Protein AF-A0A8K0ED11-F1 (afdb_monomer)

Mean predicted aligned error: 4.73 Å

Nearest PDB structures (foldseek):
  3hlk-assembly1_A  TM=9.602E-01  e=9.032E-23  Homo sapiens
  3hlk-assembly2_B  TM=9.542E-01  e=6.424E-22  Homo sapiens
  3k2i-assembly1_A  TM=9.681E-01  e=1.663E-21  Homo sapiens
  6ty7-assembly1_A  TM=5.900E-01  e=1.719E-04  synthetic construct
  8b6p-assembly2_B  TM=5.811E-01  e=7.718E-03  Rhodococcus sp. (in: high G+C Gram-positive bacteria)

Organism: Branchiostoma lanceolatum (NCBI:txid7740)

InterPro domains:
  IPR006862 Acyl-CoA thioester hydrolase/bile acid-CoA amino acid N-acetyltransferase [PF04775] (1-71)
  IPR014940 BAAT/Acyl-CoA thioester hydrolase C-terminal [PF08840] (133-204)
  IPR029058 Alpha/Beta hydrolase fold [G3DSA:3.40.50.1820] (61-206)
  IPR029058 Alpha/Beta hydrolase fold [SSF53474] (47-193)
  IPR042490 Acyl-CoA thioester hydrolase/BAAT, N-terminal [G3DSA:2.60.40.2240] (1-60)

Sequence (206 aa):
MGLFWSMQPSPGQSLGQRLDTENVTTPHLVDISVHEGHVDVMGEDTLPRLALTCVEWWYMADGVKRMPVKEGLIRGTLFLPPGPGKFPGVLDMYGVLGGLTERRAALLASRGFAALALAYFNYDDLPKDVTDIDLDYFEEATDWLLRQPSVLGPGVGALGISKGGEIALAMAVHLDKVAAVISISSPTVIATAPLPYKDSLLPAAQ

pLDDT: mean 93.54, std 7.77, range [55.62, 98.88]

Structure (mmCIF, N/CA/C/O backbone):
data_AF-A0A8K0ED11-F1
#
_entry.id   AF-A0A8K0ED11-F1
#
loop_
_atom_site.group_PDB
_atom_site.id
_atom_site.type_symbol
_atom_site.label_atom_id
_atom_site.label_alt_id
_atom_site.label_comp_id
_atom_site.label_asym_id
_atom_site.label_entity_id
_atom_site.label_seq_id
_atom_site.pdbx_PDB_ins_code
_atom_site.Cartn_x
_atom_site.Cartn_y
_atom_site.Cartn_z
_atom_site.occupancy
_atom_site.B_iso_or_equiv
_atom_site.auth_seq_id
_atom_site.auth_comp_id
_atom_site.auth_asym_id
_atom_site.auth_atom_id
_atom_site.pdbx_PDB_model_num
ATOM 1 N N . MET A 1 1 ? 13.210 -12.924 -17.712 1.00 85.94 1 MET A N 1
ATOM 2 C CA . MET A 1 1 ? 13.161 -11.619 -17.014 1.00 85.94 1 MET A CA 1
ATOM 3 C C . MET A 1 1 ? 14.533 -11.034 -16.655 1.00 85.94 1 MET A C 1
ATOM 5 O O . MET A 1 1 ? 14.535 -9.995 -16.014 1.00 85.94 1 MET A O 1
ATOM 9 N N . GLY A 1 2 ? 15.666 -11.633 -17.078 1.00 94.56 2 GLY A N 1
ATOM 10 C CA . GLY A 1 2 ? 17.034 -11.143 -16.799 1.00 94.56 2 GLY A CA 1
ATOM 11 C C . GLY A 1 2 ? 17.189 -9.637 -16.958 1.00 94.56 2 GLY A C 1
ATOM 12 O O . GLY A 1 2 ? 17.457 -8.948 -15.987 1.00 94.56 2 GLY A O 1
ATOM 13 N N . LEU A 1 3 ? 16.855 -9.153 -18.154 1.00 91.25 3 LEU A N 1
ATOM 14 C CA . LEU A 1 3 ? 16.955 -7.747 -18.551 1.00 91.25 3 LEU A CA 1
ATOM 15 C C . LEU A 1 3 ? 16.252 -6.754 -17.610 1.00 91.25 3 LEU A C 1
ATOM 17 O O . LEU A 1 3 ? 16.664 -5.607 -17.550 1.00 91.25 3 LEU A O 1
ATOM 21 N N . PHE A 1 4 ? 15.214 -7.174 -16.877 1.00 91.19 4 PHE A N 1
ATOM 22 C CA . PHE A 1 4 ? 14.443 -6.288 -15.999 1.00 91.19 4 PHE A CA 1
ATOM 23 C C . PHE A 1 4 ? 14.937 -6.324 -14.551 1.00 91.19 4 PHE A C 1
ATOM 25 O O . PHE A 1 4 ? 15.151 -5.281 -13.944 1.00 91.19 4 PHE A O 1
ATOM 32 N N . TRP A 1 5 ? 15.122 -7.513 -13.967 1.00 91.44 5 TRP A N 1
ATOM 33 C CA . TRP A 1 5 ? 15.527 -7.596 -12.557 1.00 91.44 5 TRP A CA 1
ATOM 34 C C . TRP A 1 5 ? 16.996 -7.223 -12.347 1.00 91.44 5 TRP A C 1
ATOM 36 O O . TRP A 1 5 ? 17.366 -6.862 -11.233 1.00 91.44 5 TRP A O 1
ATOM 46 N N . SER A 1 6 ? 17.824 -7.307 -13.395 1.00 91.56 6 SER A N 1
ATOM 47 C CA . SER A 1 6 ? 19.241 -6.946 -13.340 1.00 91.56 6 SER A CA 1
A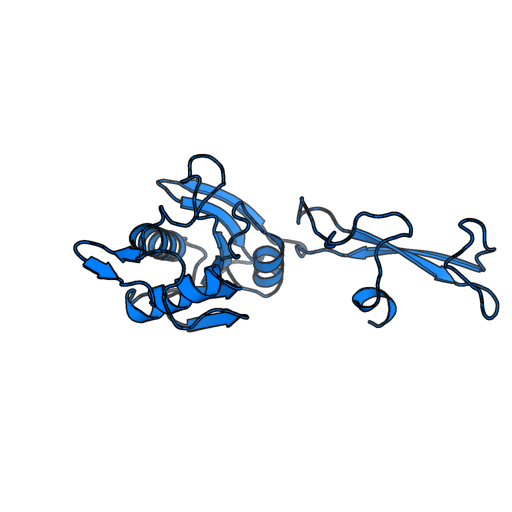TOM 48 C C . SER A 1 6 ? 19.520 -5.502 -13.762 1.00 91.56 6 SER A C 1
ATOM 50 O O . SER A 1 6 ? 20.686 -5.163 -13.954 1.00 91.56 6 SER A O 1
ATOM 52 N N . MET A 1 7 ? 18.490 -4.666 -13.955 1.00 89.69 7 MET A N 1
ATOM 53 C CA . MET A 1 7 ? 18.687 -3.243 -14.240 1.00 89.69 7 MET A CA 1
ATOM 54 C C . MET A 1 7 ? 19.480 -2.586 -13.107 1.00 89.69 7 MET A C 1
ATOM 56 O O . MET A 1 7 ? 19.244 -2.851 -11.926 1.00 89.69 7 MET A O 1
ATOM 60 N N . GLN A 1 8 ? 20.412 -1.715 -13.479 1.00 87.00 8 GLN A N 1
ATOM 61 C CA . GLN A 1 8 ? 21.226 -0.942 -12.550 1.00 87.00 8 GLN A CA 1
ATOM 62 C C . GLN A 1 8 ? 20.992 0.554 -12.783 1.00 87.00 8 GLN A C 1
ATOM 64 O O . GLN A 1 8 ? 20.681 0.944 -13.910 1.00 87.00 8 GLN A O 1
ATOM 69 N N . PRO A 1 9 ? 21.133 1.393 -11.742 1.00 86.81 9 PRO A N 1
ATOM 70 C CA . PRO A 1 9 ? 21.175 2.842 -11.906 1.00 86.81 9 PRO A CA 1
ATOM 71 C C . PRO A 1 9 ? 22.220 3.249 -12.949 1.00 86.81 9 PRO A C 1
ATOM 73 O O . PRO A 1 9 ? 23.310 2.671 -12.990 1.00 86.81 9 PRO A O 1
ATOM 76 N N . SER A 1 10 ? 21.908 4.255 -13.766 1.00 84.19 10 SER A N 1
ATOM 77 C CA . SER A 1 10 ? 22.862 4.771 -14.752 1.00 84.19 10 SER A CA 1
ATOM 78 C C . SER A 1 10 ? 24.125 5.316 -14.067 1.00 84.19 10 SER A C 1
ATOM 80 O O . SER A 1 10 ? 24.036 5.842 -12.948 1.00 84.19 10 SER A O 1
ATOM 82 N N . PRO A 1 11 ? 25.303 5.250 -14.721 1.00 82.56 11 PRO A N 1
ATOM 83 C CA . PRO A 1 11 ? 26.532 5.821 -14.179 1.00 82.56 11 PRO A CA 1
ATOM 84 C C . PRO A 1 11 ? 26.345 7.280 -13.735 1.00 82.56 11 PRO A C 1
ATOM 86 O O . PRO A 1 11 ? 25.774 8.094 -14.455 1.00 82.56 11 PRO A O 1
ATOM 89 N N . GLY A 1 12 ? 26.818 7.614 -12.531 1.00 82.62 12 GLY A N 1
ATOM 90 C CA . GLY A 1 12 ? 26.707 8.963 -11.961 1.00 82.62 12 GLY A CA 1
ATOM 91 C C . GLY A 1 12 ? 25.415 9.252 -11.186 1.00 82.62 12 GLY A C 1
ATOM 92 O O . GLY A 1 12 ? 25.322 10.313 -10.567 1.00 82.62 12 GLY A O 1
ATOM 93 N N . GLN A 1 13 ? 24.446 8.329 -11.147 1.00 82.31 13 GLN A N 1
ATOM 94 C CA . GLN A 1 13 ? 23.301 8.462 -10.242 1.00 82.31 13 GLN A CA 1
ATOM 95 C C . GLN A 1 13 ? 23.716 8.352 -8.770 1.00 82.31 13 GLN A C 1
ATOM 97 O O . GLN A 1 13 ? 24.674 7.663 -8.408 1.00 82.31 13 GLN A O 1
ATOM 102 N N . SER A 1 14 ? 22.982 9.053 -7.902 1.00 82.69 14 SER A N 1
ATOM 103 C CA . SER A 1 14 ? 23.246 9.035 -6.465 1.00 82.69 14 SER A CA 1
ATOM 104 C C . SER A 1 14 ? 23.058 7.632 -5.887 1.00 82.69 14 SER A C 1
ATOM 106 O O . SER A 1 14 ? 22.089 6.933 -6.189 1.00 82.69 14 SER A O 1
ATOM 108 N N . LEU A 1 15 ? 23.972 7.239 -5.001 1.00 78.19 15 LEU A N 1
ATOM 109 C CA . LEU A 1 15 ? 23.874 5.976 -4.277 1.00 78.19 15 LEU A CA 1
ATOM 110 C C . LEU A 1 15 ? 22.571 5.914 -3.468 1.00 78.19 15 LEU A C 1
ATOM 112 O O . LEU A 1 15 ? 22.170 6.887 -2.831 1.00 78.19 15 LEU A O 1
ATOM 116 N N . GLY A 1 16 ? 21.929 4.746 -3.476 1.00 75.56 16 GLY A N 1
ATOM 117 C CA . GLY A 1 16 ? 20.705 4.492 -2.714 1.00 75.56 16 GLY A CA 1
ATOM 118 C C . GLY A 1 16 ? 19.403 4.892 -3.413 1.00 75.56 16 GLY A C 1
ATOM 119 O O . GLY A 1 16 ? 18.338 4.673 -2.835 1.00 75.56 16 GLY A O 1
ATOM 120 N N . GLN A 1 17 ? 19.456 5.416 -4.645 1.00 78.81 17 GLN A N 1
ATOM 121 C CA . GLN A 1 17 ? 18.250 5.597 -5.453 1.00 78.81 17 GLN A CA 1
ATOM 122 C C . GLN A 1 17 ? 17.579 4.250 -5.730 1.00 78.81 17 GLN A C 1
ATOM 124 O O . GLN A 1 17 ? 18.228 3.241 -6.014 1.00 78.81 17 GLN A O 1
ATOM 129 N N . ARG A 1 18 ? 16.252 4.238 -5.617 1.00 81.56 18 ARG A N 1
ATOM 130 C CA . ARG A 1 18 ? 15.413 3.082 -5.923 1.00 81.56 18 ARG A CA 1
ATOM 131 C C . ARG A 1 18 ? 14.587 3.419 -7.149 1.00 81.56 18 ARG A C 1
ATOM 133 O O . ARG A 1 18 ? 14.118 4.547 -7.269 1.00 81.56 18 ARG A O 1
ATOM 140 N N . LEU A 1 19 ? 14.391 2.438 -8.025 1.00 86.06 19 LEU A N 1
ATOM 141 C CA . LEU A 1 19 ? 13.373 2.553 -9.058 1.00 86.06 19 LEU A CA 1
ATOM 142 C C . LEU A 1 19 ? 12.016 2.677 -8.359 1.00 86.06 19 LEU A C 1
ATOM 144 O O . LEU A 1 19 ? 11.619 1.781 -7.611 1.00 86.06 19 LEU A O 1
ATOM 148 N N . ASP A 1 20 ? 11.346 3.800 -8.577 1.00 82.06 20 ASP A N 1
ATOM 149 C CA . ASP A 1 20 ? 10.029 4.078 -8.024 1.00 82.06 20 ASP A CA 1
ATOM 150 C C . ASP A 1 20 ? 9.110 4.654 -9.103 1.00 82.06 20 ASP A C 1
ATOM 152 O O . ASP A 1 20 ? 9.570 5.127 -10.144 1.00 82.06 20 ASP A O 1
ATOM 156 N N . THR A 1 21 ? 7.807 4.607 -8.845 1.00 84.88 21 THR A N 1
ATOM 157 C CA . THR A 1 21 ? 6.786 5.261 -9.653 1.00 84.88 21 THR A CA 1
ATOM 158 C C . THR A 1 21 ? 6.042 6.281 -8.805 1.00 84.88 21 THR A C 1
ATOM 160 O O . THR A 1 21 ? 5.466 5.952 -7.769 1.00 84.88 21 THR A O 1
ATOM 163 N N . GLU A 1 22 ? 6.028 7.529 -9.262 1.00 79.81 22 GLU A N 1
ATOM 164 C CA . GLU A 1 22 ? 5.189 8.572 -8.663 1.00 79.81 22 GLU A CA 1
ATOM 165 C C . GLU A 1 22 ? 3.721 8.423 -9.083 1.00 79.81 22 GLU A C 1
AT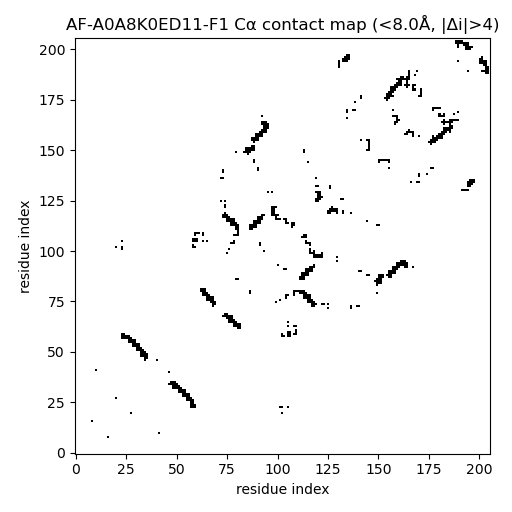OM 167 O O . GLU A 1 22 ? 2.821 8.904 -8.396 1.00 79.81 22 GLU A O 1
ATOM 172 N N . ASN A 1 23 ? 3.465 7.746 -10.208 1.00 92.69 23 ASN A N 1
ATOM 173 C CA . ASN A 1 23 ? 2.134 7.603 -10.769 1.00 92.69 23 ASN A CA 1
ATOM 174 C C . ASN A 1 23 ? 1.913 6.214 -11.383 1.00 92.69 23 ASN A C 1
ATOM 176 O O . ASN A 1 23 ? 2.378 5.895 -12.478 1.00 92.69 23 ASN A O 1
ATOM 180 N N . VAL A 1 24 ? 1.107 5.404 -10.699 1.00 96.31 24 VAL A N 1
ATOM 181 C CA . VAL A 1 24 ? 0.744 4.048 -11.138 1.00 96.31 24 VAL A CA 1
ATOM 182 C C . VAL A 1 24 ? -0.147 4.013 -12.386 1.00 96.31 24 VAL A C 1
ATOM 184 O O . VAL A 1 24 ? -0.334 2.937 -12.953 1.00 96.31 24 VAL A O 1
ATOM 187 N N . THR A 1 25 ? -0.701 5.156 -12.819 1.00 95.81 25 THR A N 1
ATOM 188 C CA . THR A 1 25 ? -1.524 5.266 -14.040 1.00 95.81 25 THR A CA 1
ATOM 189 C C . THR A 1 25 ? -0.709 5.531 -15.303 1.00 95.81 25 THR A C 1
ATOM 191 O O . THR A 1 25 ? -1.281 5.645 -16.383 1.00 95.81 25 THR A O 1
ATOM 194 N N . THR A 1 26 ? 0.615 5.620 -15.182 1.00 95.25 26 THR A N 1
ATOM 195 C CA . THR A 1 26 ? 1.543 5.761 -16.307 1.00 95.25 26 THR A CA 1
ATOM 196 C C . THR A 1 26 ? 2.554 4.615 -16.301 1.00 95.25 26 THR A C 1
ATOM 198 O O . THR A 1 26 ? 3.005 4.220 -15.220 1.00 95.25 26 THR A O 1
ATOM 201 N N . PRO A 1 27 ? 2.927 4.062 -17.467 1.00 94.56 27 PRO A N 1
ATOM 202 C CA . PRO A 1 27 ? 3.899 2.984 -17.532 1.00 94.56 27 PRO A CA 1
ATOM 203 C C . PRO A 1 27 ? 5.325 3.508 -17.362 1.00 94.56 27 PRO A C 1
ATOM 205 O O . PRO A 1 27 ? 5.637 4.645 -17.718 1.00 94.56 27 PRO A O 1
ATOM 208 N N . HIS A 1 28 ? 6.224 2.637 -16.907 1.00 92.12 28 HIS A N 1
ATOM 209 C CA . HIS A 1 28 ? 7.646 2.825 -17.172 1.00 92.12 28 HIS A CA 1
ATOM 210 C C . HIS A 1 28 ? 7.948 2.415 -18.610 1.00 92.12 28 HIS A C 1
ATOM 212 O O . HIS A 1 28 ? 7.577 1.323 -19.038 1.00 92.12 28 HIS A O 1
ATOM 218 N N . LEU A 1 29 ? 8.638 3.280 -19.343 1.00 93.69 29 LEU A N 1
ATOM 219 C CA . LEU A 1 29 ? 9.110 2.981 -20.688 1.00 93.69 29 LEU A CA 1
ATOM 220 C C . LEU A 1 29 ? 10.479 2.311 -20.595 1.00 93.69 29 LEU A C 1
ATOM 222 O O . LEU A 1 29 ? 11.403 2.861 -19.995 1.00 93.69 29 LEU A O 1
ATOM 226 N N . VAL A 1 30 ? 10.590 1.112 -21.160 1.00 93.56 30 VAL A N 1
ATOM 227 C CA . VAL A 1 30 ? 11.825 0.327 -21.172 1.00 93.56 30 VAL A CA 1
ATOM 228 C C . VAL A 1 30 ? 12.232 0.086 -22.614 1.00 93.56 30 VAL A C 1
ATOM 230 O O . VAL A 1 30 ? 11.595 -0.683 -23.335 1.00 93.56 30 VAL A O 1
ATOM 233 N N . ASP A 1 31 ? 13.313 0.733 -23.027 1.00 93.62 31 ASP A N 1
ATOM 234 C CA . ASP A 1 31 ? 13.910 0.503 -24.334 1.00 93.62 31 ASP A CA 1
ATOM 235 C C . ASP A 1 31 ? 14.685 -0.817 -24.341 1.00 93.62 31 ASP A C 1
ATOM 237 O O . ASP A 1 31 ? 15.513 -1.091 -23.471 1.00 93.62 31 ASP A O 1
ATOM 241 N N . ILE A 1 32 ? 14.423 -1.641 -25.353 1.00 93.50 32 ILE A N 1
ATOM 242 C CA . ILE A 1 32 ? 15.146 -2.880 -25.622 1.00 93.50 32 ILE A CA 1
ATOM 243 C C . ILE A 1 32 ? 15.827 -2.725 -26.977 1.00 93.50 32 ILE A C 1
ATOM 245 O O . ILE A 1 32 ? 15.170 -2.662 -28.021 1.00 93.50 32 ILE A O 1
ATOM 249 N N . SER A 1 33 ? 17.155 -2.671 -26.957 1.00 92.69 33 SER A N 1
ATOM 250 C CA . SER A 1 33 ? 17.993 -2.614 -28.150 1.00 92.69 33 SER A CA 1
ATOM 251 C C . SER A 1 33 ? 18.643 -3.965 -28.448 1.00 92.69 33 SER A C 1
ATOM 253 O O . SER A 1 33 ? 18.996 -4.732 -27.552 1.00 92.69 33 SER A O 1
ATOM 255 N N . VAL A 1 34 ? 18.813 -4.250 -29.738 1.00 93.69 34 VAL A N 1
ATOM 256 C CA . VAL A 1 34 ? 19.585 -5.394 -30.236 1.00 93.69 34 VAL A CA 1
ATOM 257 C C . VAL A 1 34 ? 20.847 -4.858 -30.893 1.00 93.69 34 VAL A C 1
ATOM 259 O O . VAL A 1 34 ? 20.776 -3.954 -31.725 1.00 93.69 34 VAL A O 1
ATOM 262 N N . HIS A 1 35 ? 21.992 -5.430 -30.539 1.00 91.50 35 HIS A N 1
ATOM 263 C CA . HIS A 1 35 ? 23.303 -5.043 -31.051 1.00 91.50 35 HIS A CA 1
ATOM 264 C C . HIS A 1 35 ? 23.972 -6.220 -31.764 1.00 91.50 35 HIS A C 1
ATOM 266 O O . HIS A 1 35 ? 23.663 -7.381 -31.489 1.00 91.50 35 HIS A O 1
ATOM 272 N N . GLU A 1 36 ? 24.872 -5.917 -32.695 1.00 92.38 36 GLU A N 1
ATOM 273 C CA . GLU A 1 36 ? 25.675 -6.930 -33.376 1.00 92.38 36 GLU A CA 1
ATOM 274 C C . GLU A 1 36 ? 26.856 -7.359 -32.492 1.00 92.38 36 GLU A C 1
ATOM 276 O O . GLU A 1 36 ? 27.619 -6.522 -32.014 1.00 92.38 36 GLU A O 1
ATOM 281 N N . GLY A 1 37 ? 27.023 -8.668 -32.285 1.00 90.31 37 GLY A N 1
ATOM 282 C CA . GLY A 1 37 ? 28.132 -9.219 -31.502 1.00 90.31 37 GLY A CA 1
ATOM 283 C C . GLY A 1 37 ? 28.051 -8.928 -29.997 1.00 90.31 37 GLY A C 1
ATOM 284 O O . GLY A 1 37 ? 26.974 -8.749 -29.431 1.00 90.31 37 GLY A O 1
ATOM 285 N N . HIS A 1 38 ? 29.208 -8.937 -29.329 1.00 88.88 38 HIS A N 1
ATOM 286 C CA . HIS A 1 38 ? 29.329 -8.571 -27.917 1.00 88.88 38 HIS A CA 1
ATOM 287 C C . HIS A 1 38 ? 29.770 -7.114 -27.807 1.00 88.88 38 HIS A C 1
ATOM 289 O O . HIS A 1 38 ? 30.840 -6.755 -28.295 1.00 88.88 38 HIS A O 1
ATOM 295 N N . VAL A 1 39 ? 28.949 -6.296 -27.155 1.00 81.75 39 VAL A N 1
ATOM 296 C CA . VAL A 1 39 ? 29.173 -4.858 -26.992 1.00 81.75 39 VAL A CA 1
ATOM 297 C C . VAL A 1 39 ? 29.306 -4.493 -25.516 1.00 81.75 39 VAL A C 1
ATOM 299 O O . VAL A 1 39 ? 28.615 -5.062 -24.670 1.00 81.75 39 VAL A O 1
ATOM 302 N N . ASP A 1 40 ? 30.180 -3.534 -25.211 1.00 77.88 40 ASP A N 1
ATOM 303 C CA . ASP A 1 40 ? 30.248 -2.915 -23.887 1.00 77.88 40 ASP A CA 1
ATOM 304 C C . ASP A 1 40 ? 29.292 -1.718 -23.836 1.00 77.88 40 ASP A C 1
ATOM 306 O O . ASP A 1 40 ? 29.588 -0.627 -24.317 1.00 77.88 40 ASP A O 1
ATOM 310 N N . VAL A 1 41 ? 28.106 -1.956 -23.282 1.00 69.94 41 VAL A N 1
ATOM 311 C CA . VAL A 1 41 ? 27.027 -0.963 -23.166 1.00 69.94 41 VAL A CA 1
ATOM 312 C C . VAL A 1 41 ? 27.244 0.055 -22.045 1.00 69.94 41 VAL A C 1
ATOM 314 O O . VAL A 1 41 ? 26.484 1.014 -21.956 1.00 69.94 41 VAL A O 1
ATOM 317 N N . MET A 1 42 ? 28.263 -0.111 -21.195 1.00 65.62 42 MET A N 1
ATOM 318 C CA . MET A 1 42 ? 28.464 0.765 -20.031 1.00 65.62 42 MET A CA 1
ATOM 319 C C . MET A 1 42 ? 29.226 2.061 -20.360 1.00 65.62 42 MET A C 1
ATOM 321 O O . MET A 1 42 ? 29.409 2.889 -19.467 1.00 65.62 42 MET A O 1
ATOM 325 N N . GLY A 1 43 ? 29.679 2.240 -21.610 1.00 57.91 43 GLY A N 1
ATOM 326 C CA . GLY A 1 43 ? 30.584 3.327 -22.003 1.00 57.91 43 GLY A CA 1
ATOM 327 C C . GLY A 1 43 ? 30.109 4.281 -23.105 1.00 57.91 43 GLY A C 1
ATOM 328 O O . GLY A 1 43 ? 30.669 5.371 -23.199 1.00 57.91 43 GLY A O 1
ATOM 329 N N . GLU A 1 44 ? 29.114 3.935 -23.932 1.00 55.62 44 GLU A N 1
ATOM 330 C CA . GLU A 1 44 ? 28.759 4.746 -25.112 1.00 55.62 44 GLU A CA 1
ATOM 331 C C . GLU A 1 44 ? 27.256 4.718 -25.455 1.00 55.62 44 GLU A C 1
ATOM 333 O O . GLU A 1 44 ? 26.705 3.686 -25.837 1.00 55.62 44 GLU A O 1
ATOM 338 N N . ASP A 1 45 ? 26.607 5.890 -25.434 1.00 57.91 45 ASP A N 1
ATOM 339 C CA . ASP A 1 45 ? 25.196 6.083 -25.832 1.00 57.91 45 ASP A CA 1
ATOM 340 C C . ASP A 1 45 ? 24.941 5.885 -27.345 1.00 57.91 45 ASP A C 1
ATOM 342 O O . ASP A 1 45 ? 23.794 5.849 -27.804 1.00 57.91 45 ASP A O 1
ATOM 346 N N . THR A 1 46 ? 26.004 5.742 -28.142 1.00 64.56 46 THR A N 1
ATOM 347 C CA . THR A 1 46 ? 25.979 5.805 -29.613 1.00 64.56 46 THR A CA 1
ATOM 348 C C . THR A 1 46 ? 26.336 4.495 -30.315 1.00 64.56 46 THR A C 1
ATOM 350 O O . THR A 1 46 ? 26.629 4.505 -31.511 1.00 64.56 46 THR A O 1
ATOM 353 N N . LEU A 1 47 ? 26.308 3.357 -29.614 1.00 75.50 47 LEU A N 1
ATOM 354 C CA . LEU A 1 47 ? 26.556 2.062 -30.252 1.00 75.50 47 LEU A CA 1
ATOM 355 C C . LEU A 1 47 ? 25.532 1.789 -31.372 1.00 75.50 47 LEU A C 1
ATOM 3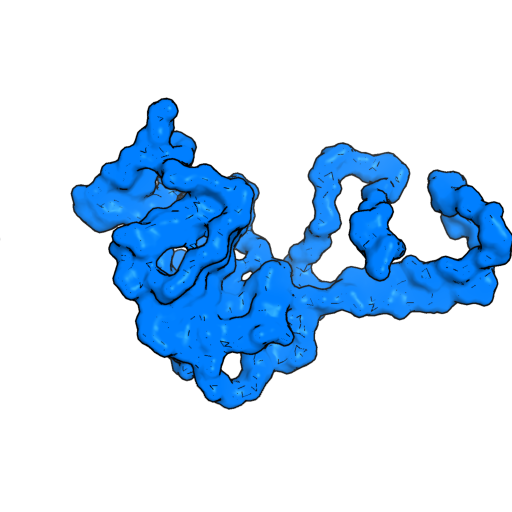57 O O . LEU A 1 47 ? 24.327 1.955 -31.141 1.00 75.50 47 LEU A O 1
ATOM 361 N N . PRO A 1 48 ? 25.964 1.322 -32.562 1.00 83.88 48 PRO A N 1
ATOM 362 C CA . PRO A 1 48 ? 25.053 0.914 -33.624 1.00 83.88 48 PRO A CA 1
ATOM 363 C C . PRO A 1 48 ? 24.051 -0.132 -33.120 1.00 83.88 48 PRO A C 1
ATOM 365 O O . PRO A 1 48 ? 24.421 -1.134 -32.499 1.00 83.88 48 PRO A O 1
ATOM 368 N N . ARG A 1 49 ? 22.764 0.119 -33.373 1.00 90.12 49 ARG A N 1
ATOM 369 C CA . ARG A 1 49 ? 21.649 -0.755 -32.985 1.00 90.12 49 ARG A CA 1
ATOM 370 C C . ARG A 1 49 ? 21.119 -1.441 -34.242 1.00 90.12 49 ARG A C 1
ATOM 372 O O . ARG A 1 49 ? 20.779 -0.759 -35.204 1.00 90.12 49 ARG A O 1
ATOM 379 N N . LEU A 1 50 ? 21.017 -2.768 -34.223 1.00 94.69 50 LEU A N 1
ATOM 380 C CA . LEU A 1 50 ? 20.354 -3.546 -35.279 1.00 94.69 50 LEU A CA 1
ATOM 381 C C . LEU A 1 50 ? 18.833 -3.362 -35.229 1.00 94.69 50 LEU A C 1
ATOM 383 O O . LEU A 1 50 ? 18.169 -3.337 -36.262 1.00 94.69 50 LEU A O 1
ATOM 387 N N . ALA A 1 51 ? 18.286 -3.239 -34.019 1.00 95.50 51 ALA A N 1
ATOM 388 C CA . ALA A 1 51 ? 16.878 -2.965 -33.774 1.00 95.50 51 ALA A CA 1
ATOM 389 C C . ALA A 1 51 ? 16.698 -2.256 -32.427 1.00 95.50 51 ALA A C 1
ATOM 391 O O . ALA A 1 51 ? 17.539 -2.362 -31.531 1.00 95.50 51 ALA A O 1
ATOM 392 N N . LEU A 1 52 ? 15.577 -1.555 -32.285 1.00 94.06 52 LEU A N 1
ATOM 393 C CA . LEU A 1 52 ? 15.143 -0.907 -31.055 1.00 94.06 52 LEU A CA 1
ATOM 394 C C . LEU A 1 52 ? 13.624 -1.020 -30.963 1.00 94.06 52 LEU A C 1
ATOM 396 O O . LEU A 1 52 ? 12.923 -0.762 -31.941 1.00 94.06 52 LEU A O 1
ATOM 400 N N . THR A 1 53 ? 13.125 -1.371 -29.787 1.00 96.44 53 THR A N 1
ATOM 401 C CA . THR A 1 53 ? 11.705 -1.258 -29.455 1.00 96.44 53 THR A CA 1
ATOM 402 C C . THR A 1 53 ? 11.553 -0.716 -28.044 1.00 96.44 53 THR A C 1
ATOM 404 O O . THR A 1 53 ? 12.432 -0.911 -27.209 1.00 96.44 53 THR A O 1
ATOM 407 N N . CYS A 1 54 ? 10.427 -0.066 -27.774 1.00 96.69 54 CYS A N 1
ATOM 408 C CA . CYS A 1 54 ? 10.055 0.364 -26.434 1.00 96.69 54 CYS A CA 1
ATOM 409 C C . CYS A 1 54 ? 8.974 -0.575 -25.889 1.00 96.69 54 CYS A C 1
A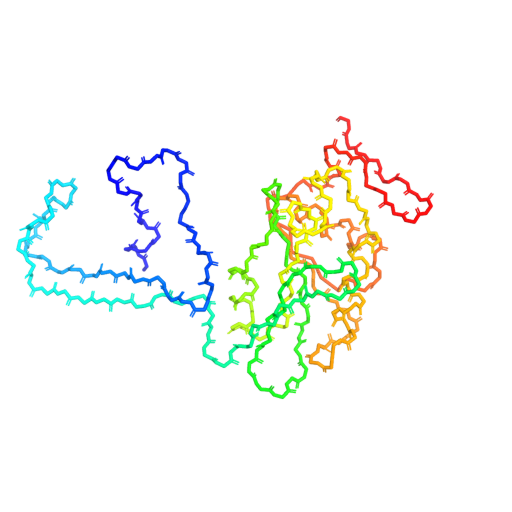TOM 411 O O . CYS A 1 54 ? 8.045 -0.939 -26.616 1.00 96.69 54 CYS A O 1
ATOM 413 N N . VAL A 1 55 ? 9.109 -0.992 -24.633 1.00 96.00 55 VAL A N 1
ATOM 414 C CA . VAL A 1 55 ? 8.116 -1.791 -23.913 1.00 96.00 55 VAL A CA 1
ATOM 415 C C . VAL A 1 55 ? 7.538 -0.953 -22.785 1.00 96.00 55 VAL A C 1
ATOM 417 O O . VAL A 1 55 ? 8.271 -0.384 -21.979 1.00 96.00 55 VAL A O 1
ATOM 420 N N . GLU A 1 56 ? 6.214 -0.920 -22.700 1.00 95.44 56 GLU A N 1
ATOM 421 C CA . GLU A 1 56 ? 5.508 -0.280 -21.598 1.00 95.44 56 GLU A CA 1
ATOM 422 C C . GLU A 1 56 ? 5.341 -1.252 -20.427 1.00 95.44 56 GLU A C 1
ATOM 424 O O . GLU A 1 56 ? 4.739 -2.322 -20.558 1.00 95.44 56 GLU A O 1
ATOM 429 N N . TRP A 1 57 ? 5.842 -0.867 -19.257 1.00 93.00 57 TRP A N 1
ATOM 430 C CA . TRP A 1 57 ? 5.695 -1.628 -18.025 1.00 93.00 57 TRP A CA 1
ATOM 431 C C . TRP A 1 57 ? 4.709 -0.947 -17.072 1.00 93.00 57 TRP A C 1
ATOM 433 O O . TRP A 1 57 ? 5.011 0.063 -16.437 1.00 93.00 57 TRP A O 1
ATOM 443 N N . TRP A 1 58 ? 3.514 -1.527 -16.976 1.00 95.31 58 TRP A N 1
ATOM 444 C CA . TRP A 1 58 ? 2.383 -1.002 -16.212 1.00 95.31 58 TRP A CA 1
ATOM 445 C C . TRP A 1 58 ? 2.291 -1.584 -14.790 1.00 95.31 58 TRP A C 1
ATOM 447 O O . TRP A 1 58 ? 2.468 -2.788 -14.595 1.00 95.31 58 TRP A O 1
ATOM 457 N N . TYR A 1 59 ? 1.935 -0.745 -13.805 1.00 95.62 59 TYR A N 1
ATOM 458 C CA . TYR A 1 59 ? 1.555 -1.187 -12.446 1.00 95.62 59 TYR A CA 1
ATOM 459 C C . TYR A 1 59 ? 0.053 -1.417 -12.283 1.00 95.62 59 TYR A C 1
ATOM 461 O O . TYR A 1 59 ? -0.364 -2.221 -11.450 1.00 95.62 59 TYR A O 1
ATOM 469 N N . MET A 1 60 ? -0.756 -0.688 -13.049 1.00 97.19 60 MET A N 1
ATOM 470 C CA . MET A 1 60 ? -2.210 -0.747 -13.005 1.00 97.19 60 MET A CA 1
ATOM 471 C C . MET A 1 60 ? -2.717 -1.371 -14.305 1.00 97.19 60 MET A C 1
ATOM 473 O O . MET A 1 60 ? -2.469 -0.837 -15.383 1.00 97.19 60 MET A O 1
ATOM 477 N N . ALA A 1 61 ? -3.387 -2.520 -14.206 1.00 96.94 61 ALA A N 1
ATOM 478 C CA . ALA A 1 61 ? -3.997 -3.172 -15.358 1.00 96.94 61 ALA A CA 1
ATOM 479 C C . ALA A 1 61 ? -5.199 -2.382 -15.889 1.00 96.94 61 ALA A C 1
ATOM 481 O O . ALA A 1 61 ? -5.835 -1.615 -15.161 1.00 96.94 61 ALA A O 1
ATOM 482 N N . ASP A 1 62 ? -5.535 -2.621 -17.155 1.00 96.31 62 ASP A N 1
ATOM 483 C CA . ASP A 1 62 ? -6.697 -2.010 -17.789 1.00 96.31 62 ASP A CA 1
ATOM 484 C C . ASP A 1 62 ? -7.996 -2.312 -17.018 1.00 96.31 62 ASP A C 1
ATOM 486 O O . ASP A 1 62 ? -8.194 -3.398 -16.463 1.00 96.31 62 ASP A O 1
ATOM 490 N N . GLY A 1 63 ? -8.874 -1.314 -16.943 1.00 97.00 63 GLY A N 1
ATOM 491 C CA . GLY A 1 63 ? -10.138 -1.379 -16.207 1.00 97.00 63 GLY A CA 1
ATOM 492 C C . GLY A 1 63 ? -10.039 -1.313 -14.675 1.00 97.00 63 GLY A C 1
ATOM 493 O O . GLY A 1 63 ? -11.080 -1.177 -14.024 1.00 97.00 63 GLY A O 1
ATOM 494 N N . VAL A 1 64 ? -8.840 -1.365 -14.077 1.00 98.50 64 VAL A N 1
ATOM 495 C CA . VAL A 1 64 ? -8.670 -1.113 -12.636 1.00 98.50 64 VAL A CA 1
ATOM 496 C C . VAL A 1 64 ? -8.999 0.348 -12.339 1.00 98.50 64 VAL A C 1
ATOM 498 O O . VAL A 1 64 ? -8.483 1.269 -12.972 1.00 98.50 64 VAL A O 1
ATOM 501 N N . LYS A 1 65 ? -9.863 0.576 -11.348 1.00 98.31 65 LYS A N 1
ATOM 502 C CA . LYS A 1 65 ? -10.237 1.926 -10.915 1.00 98.31 65 LYS A CA 1
ATOM 503 C C . LYS A 1 65 ? -9.326 2.374 -9.787 1.00 98.31 65 LYS A C 1
ATOM 505 O O . LYS A 1 65 ? -9.230 1.683 -8.778 1.00 98.31 65 LYS A O 1
ATOM 510 N N . ARG A 1 66 ? -8.732 3.556 -9.936 1.00 98.38 66 ARG A N 1
ATOM 511 C CA . ARG A 1 66 ? -7.992 4.267 -8.889 1.00 98.38 66 ARG A CA 1
ATOM 512 C C . ARG A 1 66 ? -8.886 5.337 -8.266 1.00 98.38 66 ARG A C 1
ATOM 514 O O . ARG A 1 66 ? -9.336 6.238 -8.970 1.00 98.38 66 ARG A O 1
ATOM 521 N N . MET A 1 67 ? -9.126 5.255 -6.963 1.00 98.38 67 MET A N 1
ATOM 522 C CA . MET A 1 67 ? -10.016 6.159 -6.231 1.00 98.38 67 MET A CA 1
ATOM 523 C C . MET A 1 67 ? -9.289 6.733 -5.009 1.00 98.38 67 MET A C 1
ATOM 525 O O . MET A 1 67 ? -9.175 6.035 -4.003 1.00 98.38 67 MET A O 1
ATOM 529 N N . PRO A 1 68 ? -8.781 7.979 -5.068 1.00 98.31 68 PRO A N 1
ATOM 530 C CA . PRO A 1 68 ? -8.240 8.651 -3.889 1.00 98.31 68 PRO A CA 1
ATOM 531 C C . PRO A 1 68 ? -9.285 8.726 -2.771 1.00 98.31 68 PRO A C 1
ATOM 533 O O . PRO A 1 68 ? -10.457 9.010 -3.029 1.00 98.31 68 PRO A O 1
ATOM 536 N N . VAL A 1 69 ? -8.857 8.475 -1.537 1.00 98.44 69 VAL A N 1
ATOM 537 C CA . VAL A 1 69 ? -9.707 8.419 -0.345 1.00 98.44 69 VAL A CA 1
ATOM 538 C C . VAL A 1 69 ? -9.277 9.512 0.623 1.00 98.44 69 VAL A C 1
ATOM 540 O O . VAL A 1 69 ? -8.139 9.539 1.093 1.00 98.44 69 VAL A O 1
ATOM 543 N N . LYS A 1 70 ? -10.226 10.397 0.927 1.00 98.00 70 LYS A N 1
ATOM 544 C CA . LYS A 1 70 ? -10.142 11.416 1.974 1.00 98.00 70 LYS A CA 1
ATOM 545 C C . LYS A 1 70 ? -11.494 11.479 2.686 1.00 98.00 70 LYS A C 1
ATOM 547 O O . LYS A 1 70 ? -12.323 12.334 2.388 1.00 98.00 70 LYS A O 1
ATOM 552 N N . GLU A 1 71 ? -11.742 10.514 3.567 1.00 96.62 71 GLU A N 1
ATOM 553 C CA . GLU A 1 71 ? -13.002 10.370 4.308 1.00 96.62 71 GLU A CA 1
ATOM 554 C C . GLU A 1 71 ? -12.694 10.167 5.791 1.00 96.62 71 GLU A C 1
ATOM 556 O O . GLU A 1 71 ? -11.906 9.292 6.138 1.00 96.62 71 GLU A O 1
ATOM 561 N N . GLY A 1 72 ? -13.279 10.991 6.666 1.00 94.38 72 GLY A N 1
ATOM 562 C CA . GLY A 1 72 ? -12.916 10.985 8.086 1.00 94.38 72 GLY A CA 1
ATOM 563 C C . GLY A 1 72 ? -11.417 11.231 8.271 1.00 94.38 72 GLY A C 1
ATOM 564 O O . GLY A 1 72 ? -10.856 12.154 7.661 1.00 94.38 72 GLY A O 1
ATOM 565 N N . LEU A 1 73 ? -10.763 10.383 9.067 1.00 93.62 73 LEU A N 1
ATOM 566 C CA . LEU A 1 73 ? -9.307 10.412 9.241 1.00 93.62 73 LEU A CA 1
ATOM 567 C C . LEU A 1 73 ? -8.560 9.666 8.127 1.00 93.62 73 LEU A C 1
ATOM 569 O O . LEU A 1 73 ? -7.382 9.925 7.905 1.00 93.62 73 LEU A O 1
ATOM 573 N N . ILE A 1 74 ? -9.236 8.790 7.380 1.00 98.06 74 ILE A N 1
ATOM 574 C CA . ILE A 1 74 ? -8.600 7.886 6.417 1.00 98.06 74 ILE A CA 1
ATOM 575 C C . ILE A 1 74 ? -8.001 8.660 5.244 1.00 98.06 74 ILE A C 1
ATOM 577 O O . ILE A 1 74 ? -8.698 9.410 4.547 1.00 98.06 74 ILE A O 1
ATOM 581 N N . ARG A 1 75 ? -6.704 8.442 5.001 1.00 98.56 75 ARG A N 1
ATOM 582 C CA . ARG A 1 75 ? -5.989 8.929 3.816 1.00 98.56 75 ARG A CA 1
ATOM 583 C C . ARG A 1 75 ? -5.356 7.770 3.067 1.00 98.56 75 ARG A C 1
ATOM 585 O O . ARG A 1 75 ? -4.624 6.959 3.632 1.00 98.56 75 ARG A O 1
ATOM 592 N N . GLY A 1 76 ? -5.619 7.707 1.770 1.00 98.50 76 GLY A N 1
ATOM 593 C CA . GLY A 1 76 ? -5.076 6.651 0.933 1.00 98.50 76 GLY A CA 1
ATOM 594 C C . GLY A 1 76 ? -5.671 6.644 -0.460 1.00 98.50 76 GLY A C 1
ATOM 595 O O . GLY A 1 76 ? -6.300 7.609 -0.889 1.00 98.50 76 GLY A O 1
ATOM 596 N N . THR A 1 77 ? -5.511 5.519 -1.145 1.00 98.81 77 THR A N 1
ATOM 597 C CA . THR A 1 77 ? -6.100 5.298 -2.466 1.00 98.81 77 THR A CA 1
ATOM 598 C C . THR A 1 77 ? -6.653 3.887 -2.545 1.00 98.81 77 THR A C 1
ATOM 600 O O . THR A 1 77 ? -5.922 2.909 -2.375 1.00 98.81 77 THR A O 1
ATOM 603 N N . LEU A 1 78 ? -7.953 3.780 -2.813 1.00 98.81 78 LEU A N 1
ATOM 604 C CA . LEU A 1 78 ? -8.624 2.515 -3.065 1.00 98.81 78 LEU A CA 1
ATOM 605 C C . LEU A 1 78 ? -8.471 2.145 -4.540 1.00 98.81 78 LEU A C 1
ATOM 607 O O . LEU A 1 78 ? -8.833 2.914 -5.433 1.00 98.81 78 LEU A O 1
ATOM 611 N N . PHE A 1 79 ? -7.980 0.939 -4.788 1.00 98.81 79 PHE A N 1
ATOM 612 C CA . PHE A 1 79 ? -7.940 0.326 -6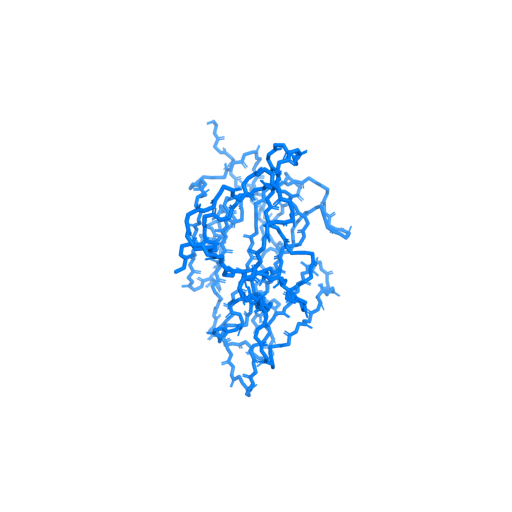.103 1.00 98.81 79 PHE A CA 1
ATOM 613 C C . PHE A 1 79 ? -8.983 -0.781 -6.194 1.00 98.81 79 PHE A C 1
ATOM 615 O O . PHE A 1 79 ? -9.028 -1.674 -5.346 1.00 98.81 79 PHE A O 1
ATOM 622 N N . LEU A 1 80 ? -9.819 -0.729 -7.231 1.00 98.62 80 LEU A N 1
ATOM 623 C CA . LEU A 1 80 ? -10.861 -1.725 -7.474 1.00 98.62 80 LEU A CA 1
ATOM 624 C C . LEU A 1 80 ? -10.614 -2.463 -8.792 1.00 98.62 80 LEU A C 1
ATOM 626 O O . LEU A 1 80 ? -10.418 -1.802 -9.817 1.00 98.62 80 LEU A O 1
ATOM 630 N N . PRO A 1 81 ? -10.675 -3.806 -8.799 1.00 98.44 81 PRO A N 1
ATOM 631 C CA . PRO A 1 81 ? -10.657 -4.578 -10.033 1.00 98.44 81 PRO A CA 1
ATOM 632 C C . PRO A 1 81 ? -11.848 -4.222 -10.942 1.00 98.44 81 PRO A C 1
ATOM 634 O O . PRO A 1 81 ? -12.896 -3.784 -10.450 1.00 98.44 81 PRO A O 1
ATOM 637 N N . PRO A 1 82 ? -11.735 -4.438 -12.265 1.00 97.25 82 PRO A N 1
ATOM 638 C CA . PRO A 1 82 ? -12.883 -4.344 -13.157 1.00 97.25 82 PRO A CA 1
ATOM 639 C C . PRO A 1 82 ? -13.916 -5.440 -12.851 1.00 97.25 82 PRO A C 1
ATOM 641 O O . PRO A 1 82 ? -13.590 -6.524 -12.368 1.00 97.25 82 PRO A O 1
ATOM 644 N N . GLY A 1 83 ? -15.178 -5.175 -13.191 1.00 94.62 83 GLY A N 1
ATOM 645 C CA . GLY A 1 83 ? -16.281 -6.128 -13.047 1.00 94.62 83 GLY A CA 1
ATOM 646 C C . GLY A 1 83 ? -17.253 -5.803 -11.906 1.00 94.62 83 GLY A C 1
ATOM 647 O O . GLY A 1 83 ? -17.128 -4.769 -11.248 1.00 94.62 83 GLY A O 1
ATOM 648 N N . PRO A 1 84 ? -18.267 -6.662 -11.695 1.00 91.25 84 PRO A N 1
ATOM 649 C CA . PRO A 1 84 ? -19.390 -6.367 -10.801 1.00 91.25 84 PRO A CA 1
ATOM 650 C C . PRO A 1 84 ? -19.064 -6.499 -9.303 1.00 91.25 84 PRO A C 1
ATOM 652 O O . PRO A 1 84 ? -19.859 -6.058 -8.476 1.00 91.25 84 PRO A O 1
ATOM 655 N N . GLY A 1 85 ? -17.918 -7.082 -8.936 1.00 88.19 85 GLY A N 1
ATOM 656 C CA . GLY A 1 85 ? -17.600 -7.406 -7.542 1.00 88.19 85 GLY A CA 1
ATOM 657 C C . GLY A 1 85 ? -18.525 -8.484 -6.950 1.00 88.19 85 GLY A C 1
ATOM 658 O O . GLY A 1 85 ? -19.268 -9.145 -7.674 1.00 88.19 85 GLY A O 1
ATOM 659 N N . LYS A 1 86 ? -18.507 -8.718 -5.631 1.00 96.38 86 LYS A N 1
ATOM 660 C CA . LYS A 1 86 ? -17.599 -8.142 -4.617 1.00 96.38 86 LYS A CA 1
ATOM 661 C C . LYS A 1 86 ? -16.197 -8.764 -4.677 1.00 96.38 86 LYS A C 1
ATOM 663 O O . LYS A 1 86 ? -16.048 -9.910 -5.087 1.00 96.38 86 LYS A O 1
ATOM 668 N N . PHE A 1 87 ? -15.188 -8.024 -4.228 1.00 98.38 87 PHE A N 1
ATOM 669 C CA . 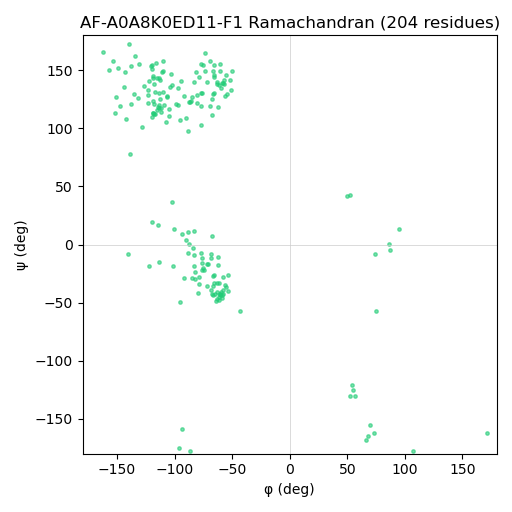PHE A 1 87 ? -13.781 -8.430 -4.243 1.00 98.38 87 PHE A CA 1
ATOM 670 C C . PHE A 1 87 ? -13.235 -8.577 -2.818 1.00 98.38 87 PHE A C 1
ATOM 672 O O . PHE A 1 87 ? -13.590 -7.764 -1.963 1.00 98.38 87 PHE A O 1
ATOM 679 N N . PRO A 1 88 ? -12.355 -9.553 -2.535 1.00 98.44 88 PRO A N 1
ATOM 680 C CA . PRO A 1 88 ? -11.663 -9.623 -1.250 1.00 98.44 88 PRO A CA 1
ATOM 681 C C . PRO A 1 88 ? -10.903 -8.319 -0.966 1.00 98.44 88 PRO A C 1
ATOM 683 O O . PRO A 1 88 ? -10.150 -7.842 -1.820 1.00 98.44 88 PRO A O 1
ATOM 686 N N . GLY A 1 89 ? -11.135 -7.730 0.209 1.00 98.62 89 GLY A N 1
ATOM 687 C CA . GLY A 1 89 ? -10.523 -6.467 0.626 1.00 98.62 89 GLY A CA 1
ATOM 688 C C . GLY A 1 89 ? -9.129 -6.661 1.220 1.00 98.62 89 GLY A C 1
ATOM 689 O O . GLY A 1 89 ? -8.919 -7.602 1.986 1.00 98.62 89 GLY A O 1
ATOM 690 N N . VAL A 1 90 ? -8.189 -5.771 0.899 1.00 98.81 90 VAL A N 1
ATOM 691 C CA . VAL A 1 90 ? -6.833 -5.759 1.469 1.00 98.81 90 VAL A CA 1
ATOM 692 C C . VAL A 1 90 ? -6.431 -4.339 1.861 1.00 98.81 90 VAL A C 1
ATOM 694 O O . VAL A 1 90 ? -6.508 -3.427 1.041 1.00 98.81 90 VAL A O 1
ATOM 697 N N . LEU A 1 91 ? -5.954 -4.165 3.091 1.00 98.75 91 LEU A N 1
ATOM 698 C CA . LEU A 1 91 ? -5.214 -2.978 3.519 1.00 98.75 91 LEU A CA 1
ATOM 699 C C . LEU A 1 91 ? -3.734 -3.169 3.176 1.00 98.75 91 LEU A C 1
ATOM 701 O O . LEU A 1 91 ? -3.132 -4.158 3.591 1.00 98.75 91 LEU A O 1
ATOM 705 N N . ASP A 1 92 ? -3.159 -2.244 2.413 1.00 98.81 92 ASP A N 1
ATOM 706 C CA . ASP A 1 92 ? -1.767 -2.274 1.964 1.00 98.81 92 ASP A CA 1
ATOM 707 C C . ASP A 1 92 ? -0.953 -1.157 2.634 1.00 98.81 92 ASP A C 1
ATOM 709 O O . ASP A 1 92 ? -1.193 0.026 2.389 1.00 98.81 92 ASP A O 1
ATOM 713 N N . MET A 1 93 ? 0.018 -1.534 3.473 1.00 98.50 93 MET A N 1
ATOM 714 C CA . MET A 1 93 ? 0.789 -0.611 4.317 1.00 98.50 93 MET A CA 1
ATOM 715 C C . MET A 1 93 ? 2.299 -0.716 4.058 1.00 98.50 93 MET A C 1
ATOM 717 O O . MET A 1 93 ? 2.889 -1.803 3.992 1.00 98.50 93 MET A O 1
ATOM 721 N N . TYR A 1 94 ? 2.953 0.434 3.907 1.00 96.94 94 TYR A N 1
ATOM 722 C CA . TYR A 1 94 ? 4.408 0.533 3.744 1.00 96.94 94 TYR A CA 1
ATOM 723 C C . TYR A 1 94 ? 5.124 0.819 5.071 1.00 96.94 94 TYR A C 1
ATOM 725 O O . TYR A 1 94 ? 4.519 0.718 6.126 1.00 96.94 94 TYR A O 1
ATOM 733 N N . GLY A 1 95 ? 6.444 1.027 5.027 1.00 95.38 95 GLY A N 1
ATOM 734 C CA . GLY A 1 95 ? 7.282 1.214 6.213 1.00 95.38 95 GLY A CA 1
ATOM 735 C C . GLY A 1 95 ? 7.489 2.681 6.612 1.00 95.38 95 GLY A C 1
ATOM 736 O O . GLY A 1 95 ? 6.766 3.579 6.198 1.00 95.38 95 GLY A O 1
ATOM 737 N N . VAL A 1 96 ? 8.560 2.927 7.369 1.00 94.00 96 VAL A N 1
ATOM 738 C CA . VAL A 1 96 ? 8.892 4.209 8.029 1.00 94.00 96 VAL A CA 1
ATOM 739 C C . VAL A 1 96 ? 9.258 5.387 7.110 1.00 94.00 96 VAL A C 1
ATOM 741 O O . VAL A 1 96 ? 9.671 6.428 7.604 1.00 94.00 96 VAL A O 1
ATOM 744 N N . LEU A 1 97 ? 9.124 5.264 5.788 1.00 91.69 97 LEU A N 1
ATOM 745 C CA . LEU A 1 97 ? 9.324 6.417 4.897 1.00 91.69 97 LEU A CA 1
ATOM 746 C C . LEU A 1 97 ? 8.136 7.392 4.937 1.00 91.69 97 LEU A C 1
ATOM 748 O O . LEU A 1 97 ? 8.295 8.562 4.593 1.00 91.69 97 LEU A O 1
ATOM 752 N N . GLY A 1 98 ? 6.966 6.923 5.383 1.00 93.06 98 GLY A N 1
ATOM 753 C CA . GLY A 1 98 ? 5.733 7.703 5.373 1.00 93.06 98 GLY A CA 1
ATOM 754 C C . GLY A 1 98 ? 5.239 7.970 3.955 1.00 93.06 98 GLY A C 1
ATOM 755 O O . GLY A 1 98 ? 5.664 7.312 3.000 1.00 93.06 98 GLY A O 1
ATOM 756 N N . GLY A 1 99 ? 4.323 8.925 3.818 1.00 96.44 99 GLY A N 1
ATOM 757 C CA . GLY A 1 99 ? 3.700 9.205 2.530 1.00 96.44 99 GLY A CA 1
ATOM 758 C C . GLY A 1 99 ? 2.701 8.120 2.116 1.00 96.44 99 GLY A C 1
ATOM 759 O O . GLY A 1 99 ? 2.247 7.304 2.921 1.00 96.44 99 GLY A O 1
ATOM 760 N N . LEU A 1 100 ? 2.371 8.102 0.825 1.00 97.12 100 LEU A N 1
ATOM 761 C CA . LEU A 1 100 ? 1.464 7.130 0.221 1.00 97.12 100 LEU A CA 1
ATOM 762 C C . LEU A 1 100 ? 2.170 6.405 -0.925 1.00 97.12 100 LEU A C 1
ATOM 764 O O . LEU A 1 100 ? 2.620 7.031 -1.878 1.00 97.12 100 LEU A O 1
ATOM 768 N N . THR A 1 101 ? 2.251 5.076 -0.844 1.00 96.31 101 THR A N 1
ATOM 769 C CA . THR A 1 101 ? 2.814 4.232 -1.908 1.00 96.31 101 THR A CA 1
ATOM 770 C C . THR A 1 101 ? 1.725 3.351 -2.509 1.00 96.31 101 THR A C 1
ATOM 772 O O . THR A 1 101 ? 1.167 2.497 -1.828 1.00 96.31 101 THR A O 1
ATOM 775 N N . GLU A 1 102 ? 1.457 3.512 -3.804 1.00 97.75 102 GLU A N 1
ATOM 776 C CA . GLU A 1 102 ? 0.299 2.882 -4.459 1.00 97.75 102 GLU A CA 1
ATOM 777 C C . GLU A 1 102 ? 0.636 1.632 -5.280 1.00 97.75 102 GLU A C 1
ATOM 779 O O . GLU A 1 102 ? -0.240 0.821 -5.577 1.00 97.75 102 GLU A O 1
ATOM 784 N N . ARG A 1 103 ? 1.911 1.447 -5.647 1.00 95.88 103 ARG A N 1
ATOM 785 C CA . ARG A 1 103 ? 2.353 0.430 -6.620 1.00 95.88 103 ARG A CA 1
ATOM 786 C C . ARG A 1 103 ? 1.890 -0.993 -6.300 1.00 95.88 103 ARG A C 1
ATOM 788 O O . ARG A 1 103 ? 1.507 -1.734 -7.200 1.00 95.88 103 ARG A O 1
ATOM 795 N N . ARG A 1 104 ? 1.909 -1.386 -5.021 1.00 97.38 104 ARG A N 1
ATOM 796 C CA . ARG A 1 104 ? 1.554 -2.751 -4.604 1.00 97.38 104 ARG A CA 1
ATOM 797 C C . ARG A 1 104 ? 0.039 -2.945 -4.558 1.00 97.38 104 ARG A C 1
ATOM 799 O O . ARG A 1 104 ? -0.431 -3.946 -5.090 1.00 97.38 104 ARG A O 1
ATOM 806 N N . ALA A 1 105 ? -0.718 -1.975 -4.050 1.00 98.50 105 ALA A N 1
ATOM 807 C CA . ALA A 1 105 ? -2.178 -1.974 -4.130 1.00 98.50 105 ALA A CA 1
ATOM 808 C C . ALA A 1 105 ? -2.701 -2.005 -5.580 1.00 98.50 105 ALA A C 1
ATOM 810 O O . ALA A 1 105 ? -3.587 -2.800 -5.891 1.00 98.50 105 ALA A O 1
ATOM 811 N N . ALA A 1 106 ? -2.111 -1.223 -6.493 1.00 98.44 106 ALA A N 1
ATOM 812 C CA . ALA A 1 106 ? -2.479 -1.241 -7.912 1.00 98.44 106 ALA A CA 1
ATOM 813 C C . ALA A 1 106 ? -2.260 -2.629 -8.553 1.00 98.44 106 ALA A C 1
ATOM 815 O O . ALA A 1 106 ? -3.138 -3.153 -9.250 1.00 98.44 106 ALA A O 1
ATOM 816 N N . LEU A 1 107 ? -1.126 -3.273 -8.251 1.00 98.12 107 LEU A N 1
ATOM 817 C CA . LEU A 1 107 ? -0.828 -4.634 -8.709 1.00 98.12 107 LEU A CA 1
ATOM 818 C C . LEU A 1 107 ? -1.766 -5.684 -8.089 1.00 98.12 107 LEU A C 1
ATOM 820 O O . LEU A 1 107 ? -2.154 -6.631 -8.773 1.00 98.12 107 LEU A O 1
ATOM 824 N N . LEU A 1 108 ? -2.169 -5.521 -6.825 1.00 98.62 108 LEU A N 1
ATOM 825 C CA . LEU A 1 108 ? -3.149 -6.399 -6.175 1.00 98.62 108 LEU A CA 1
ATOM 826 C C . LEU A 1 108 ? -4.540 -6.275 -6.804 1.00 98.62 108 LEU A C 1
ATOM 828 O O . LEU A 1 108 ? -5.179 -7.292 -7.082 1.00 98.62 108 LEU A O 1
ATOM 832 N N . ALA A 1 109 ? -4.993 -5.055 -7.094 1.00 98.69 109 ALA A N 1
ATOM 833 C CA . ALA A 1 109 ? -6.272 -4.838 -7.767 1.00 98.69 109 ALA A CA 1
ATOM 834 C C . ALA A 1 109 ? -6.289 -5.378 -9.194 1.00 98.69 109 ALA A C 1
ATOM 836 O O . ALA A 1 109 ? -7.277 -5.970 -9.630 1.00 98.69 109 ALA A O 1
ATOM 837 N N . SER A 1 110 ? -5.142 -5.324 -9.867 1.00 98.31 110 SER A N 1
ATOM 838 C CA . SER A 1 110 ? -4.926 -6.000 -11.149 1.00 98.31 110 SER A CA 1
ATOM 839 C C . SER A 1 110 ? -5.053 -7.531 -11.062 1.00 98.31 110 SER A C 1
ATOM 841 O O . SER A 1 110 ? -5.090 -8.203 -12.091 1.00 98.31 110 SER A O 1
ATOM 843 N N . ARG A 1 111 ? -5.113 -8.101 -9.849 1.00 98.00 111 ARG A N 1
ATOM 844 C CA . ARG A 1 111 ? -5.269 -9.538 -9.564 1.00 98.00 111 ARG A CA 1
ATOM 845 C C . ARG A 1 111 ? -6.524 -9.878 -8.758 1.00 98.00 111 ARG A C 1
ATOM 847 O O . ARG A 1 111 ? -6.608 -10.973 -8.212 1.00 98.00 111 ARG A O 1
ATOM 854 N N . GLY A 1 112 ? -7.511 -8.982 -8.739 1.00 98.00 112 GLY A N 1
ATOM 855 C CA . GLY A 1 112 ? -8.850 -9.289 -8.226 1.00 98.00 112 GLY A CA 1
ATOM 856 C C . GLY A 1 112 ? -9.102 -8.925 -6.761 1.00 98.00 112 GLY A C 1
ATOM 857 O O . GLY A 1 112 ? -10.122 -9.343 -6.219 1.00 98.00 112 GLY A O 1
ATOM 858 N N . PHE A 1 113 ? -8.227 -8.138 -6.130 1.00 98.62 113 PHE A N 1
ATOM 859 C CA . PHE A 1 113 ? -8.415 -7.645 -4.759 1.00 98.62 113 PHE A CA 1
ATOM 860 C C . PHE A 1 113 ? -8.870 -6.184 -4.735 1.00 98.62 113 PHE A C 1
ATOM 862 O O . PHE A 1 113 ? -8.318 -5.351 -5.444 1.00 98.62 113 PHE A O 1
ATOM 869 N N . ALA A 1 114 ? -9.827 -5.834 -3.880 1.00 98.69 114 ALA A N 1
ATOM 870 C CA . ALA A 1 114 ? -10.071 -4.431 -3.557 1.00 98.69 114 ALA A CA 1
ATOM 871 C C . ALA A 1 114 ? -8.988 -3.970 -2.572 1.00 98.69 114 ALA A C 1
ATOM 873 O O . ALA A 1 114 ? -9.029 -4.326 -1.396 1.00 98.69 114 ALA A O 1
ATOM 874 N N . ALA A 1 115 ? -7.992 -3.233 -3.055 1.00 98.75 115 ALA A N 1
ATOM 875 C CA . ALA A 1 115 ? -6.796 -2.911 -2.284 1.00 98.75 115 ALA A CA 1
ATOM 876 C C . ALA A 1 115 ? -6.771 -1.429 -1.900 1.00 98.75 115 ALA A C 1
ATOM 878 O O . ALA A 1 115 ? -6.756 -0.562 -2.773 1.00 98.75 115 ALA A O 1
ATOM 879 N N . LEU A 1 116 ? -6.742 -1.134 -0.603 1.00 98.88 116 LEU A N 1
ATOM 880 C CA . LEU A 1 116 ? -6.548 0.216 -0.083 1.00 98.88 116 LEU A CA 1
ATOM 881 C C . LEU A 1 116 ? -5.067 0.419 0.240 1.00 98.88 116 LEU A C 1
ATOM 883 O O . LEU A 1 116 ? -4.578 -0.112 1.234 1.00 98.88 116 LEU A O 1
ATOM 887 N N . ALA A 1 117 ? -4.368 1.205 -0.582 1.00 98.75 117 ALA A N 1
ATOM 888 C CA . ALA A 1 117 ? -3.076 1.763 -0.193 1.00 98.75 117 ALA A CA 1
ATOM 889 C C . ALA A 1 117 ? -3.324 2.769 0.934 1.00 98.75 117 ALA A C 1
ATOM 891 O O . ALA A 1 117 ? -3.955 3.801 0.695 1.00 98.75 117 ALA A O 1
ATOM 892 N N . LEU A 1 118 ? -2.879 2.449 2.148 1.00 98.75 118 LEU A N 1
ATOM 893 C CA . LEU A 1 118 ? -3.171 3.232 3.346 1.00 98.75 118 LEU A CA 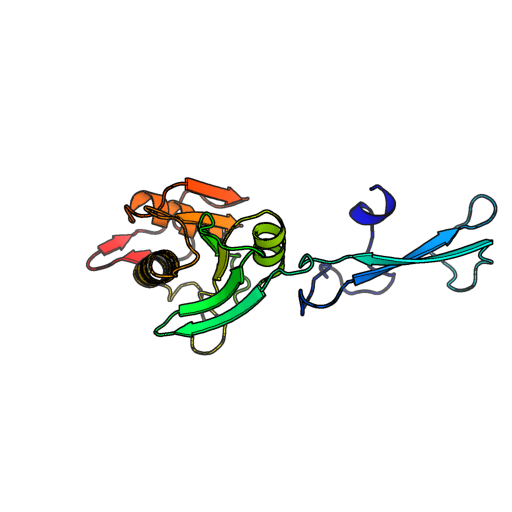1
ATOM 894 C C . LEU A 1 118 ? -1.934 4.029 3.769 1.00 98.75 118 LEU A C 1
ATOM 896 O O . LEU A 1 118 ? -0.910 3.452 4.145 1.00 98.75 118 LEU A O 1
ATOM 900 N N . ALA A 1 119 ? -2.044 5.356 3.732 1.00 98.50 119 ALA A N 1
ATOM 901 C CA . ALA A 1 119 ? -1.100 6.228 4.420 1.00 98.50 119 ALA A CA 1
ATOM 902 C C . ALA A 1 119 ? -1.495 6.316 5.898 1.00 98.50 119 ALA A C 1
ATOM 904 O O . ALA A 1 119 ? -2.677 6.234 6.227 1.00 98.50 119 ALA A O 1
ATOM 905 N N . TYR A 1 120 ? -0.521 6.475 6.789 1.00 98.12 120 TYR A N 1
ATOM 906 C CA . TYR A 1 120 ? -0.786 6.563 8.232 1.00 98.12 120 TYR A CA 1
ATOM 907 C C . TYR A 1 120 ? 0.079 7.602 8.965 1.00 98.12 120 TYR A C 1
ATOM 909 O O . TYR A 1 120 ? -0.194 7.909 10.116 1.00 98.12 120 TYR A O 1
ATOM 917 N N . PHE A 1 121 ? 1.077 8.191 8.296 1.00 98.12 121 PHE A N 1
ATOM 918 C CA . PHE A 1 121 ? 1.823 9.363 8.764 1.00 98.12 121 PHE A CA 1
ATOM 919 C C . PHE A 1 121 ? 2.572 10.026 7.592 1.00 98.12 121 PHE A C 1
ATOM 921 O O . PHE A 1 121 ? 2.739 9.428 6.522 1.00 98.12 121 PHE A O 1
ATOM 928 N N . ASN A 1 122 ? 3.043 11.254 7.807 1.00 97.44 122 ASN A N 1
ATOM 929 C CA . ASN A 1 122 ? 3.796 12.080 6.863 1.00 97.44 122 ASN A CA 1
ATOM 930 C C . ASN A 1 122 ? 3.119 12.176 5.479 1.00 97.44 122 ASN A C 1
ATOM 932 O O . ASN A 1 122 ? 3.761 12.049 4.436 1.00 97.44 122 ASN A O 1
ATOM 936 N N . TYR A 1 123 ? 1.794 12.338 5.473 1.00 98.00 123 TYR A N 1
ATOM 937 C CA . TYR A 1 123 ? 0.984 12.444 4.262 1.00 98.00 123 TYR A CA 1
ATOM 938 C C . TYR A 1 123 ? -0.261 13.300 4.513 1.00 98.00 123 TYR A C 1
ATOM 940 O O . TYR A 1 123 ? -1.035 13.001 5.418 1.00 98.00 123 TYR A O 1
ATOM 948 N N . ASP A 1 124 ? -0.477 14.325 3.685 1.00 97.19 124 ASP A N 1
ATOM 949 C CA . ASP A 1 124 ? -1.618 15.249 3.798 1.00 97.19 124 ASP A CA 1
ATOM 950 C C . ASP A 1 124 ? -1.714 15.874 5.210 1.00 97.19 124 ASP A C 1
ATOM 952 O O . ASP A 1 124 ? -0.772 16.530 5.657 1.00 97.19 124 ASP A O 1
ATOM 956 N N . ASP A 1 125 ? -2.827 15.669 5.910 1.00 97.19 125 ASP A N 1
ATOM 957 C CA . ASP A 1 125 ? -3.134 16.161 7.255 1.00 97.19 125 ASP A CA 1
ATOM 958 C C . ASP A 1 125 ? -2.933 15.101 8.357 1.00 97.19 125 ASP A C 1
ATOM 960 O O . ASP A 1 125 ? -3.368 15.304 9.491 1.00 97.19 125 ASP A O 1
ATOM 964 N N . LEU A 1 126 ? -2.261 13.985 8.046 1.00 98.06 126 LEU A N 1
ATOM 965 C CA . LEU A 1 126 ? -1.881 12.963 9.027 1.00 98.06 126 LEU A CA 1
ATOM 966 C C . LEU A 1 126 ? -0.723 13.424 9.936 1.00 98.06 126 LEU A C 1
ATOM 968 O O . LEU A 1 126 ? -0.007 14.377 9.600 1.00 98.06 126 LEU A O 1
ATOM 972 N N . PRO A 1 127 ? -0.490 12.729 11.071 1.00 97.25 127 PRO A N 1
ATOM 973 C CA . PRO A 1 127 ? 0.659 12.978 11.938 1.00 97.25 127 PRO A CA 1
ATOM 974 C C . PRO A 1 127 ? 1.979 13.001 11.169 1.00 97.25 127 PRO A C 1
ATOM 976 O O . PRO A 1 127 ? 2.137 12.323 10.156 1.00 97.25 127 PRO A O 1
ATOM 979 N N . LYS A 1 128 ? 2.946 13.790 11.641 1.00 96.94 128 LYS A N 1
ATOM 980 C CA . LYS A 1 128 ? 4.242 13.939 10.959 1.00 96.94 128 LYS A CA 1
ATOM 981 C C . LYS A 1 128 ? 5.220 12.818 11.289 1.00 96.94 128 LYS A C 1
ATOM 983 O O . LYS A 1 128 ? 6.059 12.502 10.450 1.00 96.94 128 LYS A O 1
ATOM 988 N N . ASP A 1 129 ? 5.111 12.246 12.483 1.00 95.56 129 ASP A N 1
ATOM 989 C CA . ASP A 1 129 ? 5.993 11.192 12.967 1.00 95.56 129 ASP A CA 1
ATOM 990 C C . ASP A 1 129 ? 5.252 9.854 13.052 1.00 95.56 129 ASP A C 1
ATOM 992 O O . ASP A 1 129 ? 4.047 9.791 13.288 1.00 95.56 129 ASP A O 1
ATOM 996 N N . VAL A 1 130 ? 5.998 8.773 12.851 1.00 94.50 130 VAL A N 1
ATOM 997 C CA . VAL A 1 130 ? 5.509 7.401 12.971 1.00 94.50 130 VAL A CA 1
ATOM 998 C C . VAL A 1 130 ? 5.237 7.005 14.425 1.00 94.50 130 VAL A C 1
ATOM 1000 O O . VAL A 1 130 ? 4.565 6.003 14.657 1.00 94.50 130 VAL A O 1
ATOM 1003 N N . THR A 1 131 ? 5.765 7.749 15.402 1.00 94.62 131 THR A N 1
ATOM 1004 C CA . THR A 1 131 ? 5.486 7.526 16.831 1.00 94.62 131 THR A CA 1
ATOM 1005 C C . THR A 1 131 ? 4.114 8.020 17.270 1.00 94.62 131 THR A C 1
ATOM 1007 O O . THR A 1 131 ? 3.653 7.622 18.333 1.00 94.62 131 THR A O 1
ATOM 1010 N N . ASP A 1 132 ? 3.467 8.857 16.459 1.00 94.31 132 ASP A N 1
ATOM 1011 C CA . ASP A 1 132 ? 2.215 9.541 16.795 1.00 94.31 132 ASP A CA 1
ATOM 1012 C C . ASP A 1 132 ? 1.011 8.861 16.118 1.00 94.31 132 ASP A C 1
ATOM 1014 O O . ASP A 1 132 ? 0.102 9.527 15.623 1.00 94.31 132 ASP A O 1
ATOM 1018 N N . ILE A 1 133 ? 1.045 7.529 16.018 1.00 95.62 133 ILE A N 1
ATOM 1019 C CA . ILE A 1 133 ? 0.010 6.725 15.358 1.00 95.62 133 ILE A CA 1
ATOM 1020 C C . ILE A 1 133 ? -0.712 5.849 16.376 1.00 95.62 133 ILE A C 1
ATOM 1022 O O . ILE A 1 133 ? -0.077 5.272 17.255 1.00 95.62 133 ILE A O 1
ATOM 1026 N N . ASP A 1 134 ? -2.017 5.676 16.177 1.00 96.44 134 ASP A N 1
ATOM 1027 C CA . ASP A 1 134 ? -2.887 4.901 17.060 1.00 96.44 134 ASP A CA 1
ATOM 1028 C C . ASP A 1 134 ? -3.506 3.721 16.308 1.00 96.44 134 ASP A C 1
ATOM 1030 O O . ASP A 1 134 ? -3.845 3.827 15.124 1.00 96.44 134 ASP A O 1
ATOM 1034 N N . LEU A 1 135 ? -3.698 2.587 16.989 1.00 97.50 135 LEU A N 1
ATOM 1035 C CA . LEU A 1 135 ? -4.293 1.403 16.369 1.00 97.50 135 LEU A CA 1
ATOM 1036 C C . LEU A 1 135 ? -5.762 1.633 15.960 1.00 97.50 135 LEU A C 1
ATOM 1038 O O . LEU A 1 135 ? -6.226 1.032 14.988 1.00 97.50 135 LEU A O 1
ATOM 1042 N N . ASP A 1 136 ? -6.460 2.550 16.640 1.00 97.75 136 ASP A N 1
ATOM 1043 C CA . ASP A 1 136 ? -7.828 2.980 16.319 1.00 97.75 136 ASP A CA 1
ATOM 1044 C C . ASP A 1 136 ? -7.960 3.494 14.871 1.00 97.75 136 ASP A C 1
ATOM 1046 O O . ASP A 1 136 ? -8.954 3.210 14.202 1.00 97.75 136 ASP A O 1
ATOM 1050 N N . TYR A 1 137 ? -6.923 4.151 14.328 1.00 98.31 137 TYR A N 1
ATOM 1051 C CA . TYR A 1 137 ? -6.895 4.589 12.925 1.00 98.31 137 TYR A CA 1
ATOM 1052 C C . TYR A 1 137 ? -7.032 3.412 11.946 1.00 98.31 137 TYR A C 1
ATOM 1054 O O . TYR A 1 137 ? -7.738 3.480 10.936 1.00 98.31 137 TYR A O 1
ATOM 1062 N N . PHE A 1 138 ? -6.363 2.301 12.251 1.00 98.44 138 PHE A N 1
ATOM 1063 C CA . PHE A 1 138 ? -6.371 1.110 11.406 1.00 98.44 138 PHE A CA 1
ATOM 1064 C C . PHE A 1 138 ? -7.654 0.285 11.589 1.00 98.44 138 PHE A C 1
ATOM 1066 O O . PHE A 1 138 ? -8.100 -0.369 10.639 1.00 98.44 138 PHE A O 1
ATOM 1073 N N . GLU A 1 139 ? -8.283 0.347 12.769 1.00 98.19 139 GLU A N 1
ATOM 1074 C CA . GLU A 1 139 ? -9.643 -0.167 12.991 1.00 98.19 139 GLU A CA 1
ATOM 1075 C C . GLU A 1 139 ? -10.660 0.611 12.139 1.00 98.19 139 GLU A C 1
ATOM 1077 O O . GLU A 1 139 ? -11.429 -0.002 11.394 1.00 98.19 139 GLU A O 1
ATOM 1082 N N . GLU A 1 140 ? -10.591 1.949 12.132 1.00 98.12 140 GLU A N 1
ATOM 1083 C CA . GLU A 1 140 ? -11.444 2.795 11.283 1.00 98.12 140 GLU A CA 1
ATOM 1084 C C . GLU A 1 140 ? -11.236 2.491 9.789 1.00 98.12 140 GLU A C 1
ATOM 1086 O O . GLU A 1 140 ? -12.212 2.359 9.044 1.00 98.12 140 GLU A O 1
ATOM 1091 N N . ALA A 1 141 ? -9.985 2.307 9.346 1.00 98.62 141 ALA A N 1
ATOM 1092 C CA . ALA A 1 141 ? -9.669 1.959 7.958 1.00 98.62 141 ALA A CA 1
ATOM 1093 C C . ALA A 1 141 ? -10.243 0.589 7.561 1.00 98.62 141 ALA A C 1
ATOM 1095 O O . ALA A 1 141 ? -10.781 0.424 6.460 1.00 98.62 141 ALA A O 1
ATOM 1096 N N . THR A 1 142 ? -10.157 -0.388 8.469 1.00 98.56 142 THR A N 1
ATOM 1097 C CA . THR A 1 142 ? -10.728 -1.731 8.293 1.00 98.56 142 THR A CA 1
ATOM 1098 C C . THR A 1 142 ? -12.244 -1.659 8.129 1.00 98.56 142 THR A C 1
ATOM 1100 O O . THR A 1 142 ? -12.806 -2.222 7.183 1.00 98.56 142 THR A O 1
ATOM 1103 N N . ASP A 1 143 ? -12.904 -0.902 9.002 1.00 98.06 143 ASP A N 1
ATOM 1104 C CA . ASP A 1 143 ? -14.353 -0.722 8.992 1.00 98.06 143 ASP A CA 1
ATOM 1105 C C . ASP A 1 143 ? -14.836 0.068 7.781 1.00 98.06 143 ASP A C 1
ATOM 1107 O O . ASP A 1 143 ? -15.871 -0.247 7.188 1.00 98.06 143 ASP A O 1
ATOM 1111 N N . TRP A 1 144 ? -14.086 1.093 7.384 1.00 98.38 144 TRP A N 1
ATOM 1112 C CA . TRP A 1 144 ? -14.347 1.839 6.163 1.00 98.38 144 TRP A CA 1
ATOM 1113 C C . TRP A 1 144 ? -14.247 0.944 4.926 1.00 98.38 144 TRP A C 1
ATOM 1115 O O . TRP A 1 144 ? -15.148 0.976 4.082 1.00 98.38 144 TRP A O 1
ATOM 1125 N N . LEU A 1 145 ? -13.207 0.106 4.831 1.00 98.44 145 LEU A N 1
ATOM 1126 C CA . LEU A 1 145 ? -13.019 -0.779 3.682 1.00 98.44 145 LEU A CA 1
ATOM 1127 C C . LEU A 1 145 ? -14.141 -1.825 3.594 1.00 98.44 145 LEU A C 1
ATOM 1129 O O . LEU A 1 145 ? -14.692 -2.042 2.517 1.00 98.44 145 LEU A O 1
ATOM 1133 N N . LEU A 1 146 ? -14.549 -2.417 4.721 1.00 98.12 146 LEU A N 1
ATOM 1134 C CA . LEU A 1 146 ? -15.655 -3.386 4.763 1.00 98.12 146 LEU A CA 1
ATOM 1135 C C . LEU A 1 146 ? -17.025 -2.783 4.432 1.00 98.12 146 LEU A C 1
ATOM 1137 O O . LEU A 1 146 ? -17.900 -3.496 3.934 1.00 98.12 146 LEU A O 1
ATOM 1141 N N . ARG A 1 147 ? -17.221 -1.482 4.679 1.00 97.25 147 ARG A N 1
ATOM 1142 C CA . ARG A 1 147 ? -18.449 -0.765 4.296 1.00 97.25 147 ARG A CA 1
ATOM 1143 C C . ARG A 1 147 ? -18.565 -0.535 2.790 1.00 97.25 147 ARG A C 1
ATOM 1145 O O . ARG A 1 147 ? -19.670 -0.261 2.317 1.00 97.25 147 ARG A O 1
ATOM 1152 N N . GLN A 1 148 ? -17.478 -0.660 2.027 1.00 97.44 148 GLN A N 1
ATOM 1153 C CA . GLN A 1 148 ? -17.524 -0.420 0.589 1.00 97.44 148 GLN A CA 1
ATOM 1154 C C . GLN A 1 148 ? -18.405 -1.466 -0.118 1.00 97.44 148 GLN A C 1
ATOM 1156 O O . GLN A 1 148 ? -18.200 -2.672 0.054 1.00 97.44 148 GLN A O 1
ATOM 1161 N N . PRO A 1 149 ? -19.359 -1.051 -0.977 1.00 96.25 149 PRO A N 1
ATOM 1162 C CA . PRO A 1 149 ? -20.247 -1.980 -1.678 1.00 96.25 149 PRO A CA 1
ATOM 1163 C C . PRO A 1 149 ? -19.513 -3.020 -2.530 1.00 96.25 149 PRO A C 1
ATOM 1165 O O . PRO A 1 149 ? -20.025 -4.119 -2.724 1.00 96.25 149 PRO A O 1
ATOM 1168 N N . SER A 1 150 ? -18.319 -2.685 -3.021 1.00 96.31 150 SER A N 1
ATOM 1169 C CA . SER A 1 150 ? -17.469 -3.546 -3.844 1.00 96.31 150 SER A CA 1
ATOM 1170 C C . SER A 1 150 ? -16.610 -4.528 -3.044 1.00 96.31 150 SER A C 1
ATOM 1172 O O . SER A 1 150 ? -16.003 -5.405 -3.655 1.00 96.31 150 SER A O 1
ATOM 1174 N N . VAL A 1 151 ? -16.552 -4.424 -1.712 1.00 97.94 151 VAL A N 1
ATOM 1175 C CA . VAL A 1 151 ? -15.693 -5.263 -0.863 1.00 97.94 151 VAL A CA 1
ATOM 1176 C C . VAL A 1 151 ? -16.477 -6.437 -0.283 1.00 97.94 151 VAL A C 1
ATOM 1178 O O . VAL A 1 151 ? -17.615 -6.306 0.187 1.00 97.94 151 VAL A O 1
ATOM 1181 N N . LEU A 1 152 ? -15.860 -7.615 -0.359 1.00 97.00 152 LEU A N 1
ATOM 1182 C CA . LEU A 1 152 ? -16.339 -8.867 0.207 1.00 97.00 152 LEU A CA 1
ATOM 1183 C C . LEU A 1 152 ? -15.999 -8.905 1.701 1.00 97.00 152 LEU A C 1
ATOM 1185 O O . LEU A 1 152 ? -14.834 -8.801 2.068 1.00 97.00 152 LEU A O 1
ATOM 1189 N N . GLY A 1 153 ? -17.023 -9.056 2.542 1.00 92.50 153 GLY A N 1
ATOM 1190 C CA . GLY A 1 153 ? -16.863 -9.329 3.972 1.00 92.50 153 GLY A CA 1
ATOM 1191 C C . GLY A 1 153 ? -16.727 -10.832 4.270 1.00 92.50 153 GLY A C 1
ATOM 1192 O O . GLY A 1 153 ? -16.763 -11.643 3.342 1.00 92.50 153 GLY A O 1
ATOM 1193 N N . PRO A 1 154 ? -16.624 -11.234 5.551 1.00 95.81 154 PRO A N 1
ATOM 1194 C CA . PRO A 1 154 ? -16.804 -10.412 6.756 1.00 95.81 154 PRO A CA 1
ATOM 1195 C C . PRO A 1 154 ? -15.533 -9.710 7.263 1.00 95.81 154 PRO A C 1
ATOM 1197 O O . PRO A 1 154 ? -15.631 -8.907 8.184 1.00 95.81 154 PRO A O 1
ATOM 1200 N N . GLY A 1 155 ? -14.365 -9.998 6.686 1.00 97.62 155 GLY A N 1
ATOM 1201 C CA . GLY A 1 155 ? -13.084 -9.438 7.118 1.00 97.62 155 GLY A CA 1
ATOM 1202 C C . GLY A 1 155 ? -12.177 -9.071 5.948 1.00 97.62 155 GLY A C 1
ATOM 1203 O O . GLY A 1 155 ? -12.483 -9.376 4.794 1.00 97.62 155 GLY A O 1
ATOM 1204 N N . VAL A 1 156 ? -11.062 -8.414 6.257 1.00 98.62 156 VAL A N 1
ATOM 1205 C CA . VAL A 1 156 ? -10.068 -7.951 5.275 1.00 98.62 156 VAL A CA 1
ATOM 1206 C C . VAL A 1 156 ? -8.728 -8.647 5.481 1.00 98.62 156 VAL A C 1
ATOM 1208 O O . VAL A 1 156 ? -8.411 -9.112 6.576 1.00 98.62 156 VAL A O 1
ATOM 1211 N N . GLY A 1 157 ? -7.921 -8.704 4.426 1.00 98.75 157 GLY A N 1
ATOM 1212 C CA . GLY A 1 157 ? -6.496 -8.979 4.5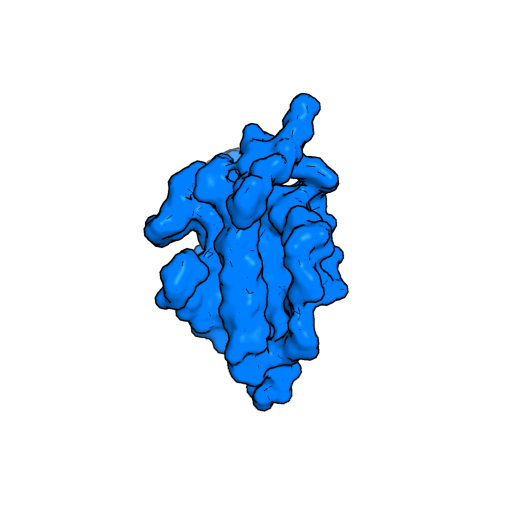58 1.00 98.75 157 GLY A CA 1
ATOM 1213 C C . GLY A 1 157 ? -5.737 -7.728 5.006 1.00 98.75 157 GLY A C 1
ATOM 1214 O O . GLY A 1 157 ? -6.056 -6.625 4.564 1.00 98.75 157 GLY A O 1
ATOM 1215 N N . ALA A 1 158 ? -4.703 -7.893 5.826 1.00 98.69 158 ALA A N 1
ATOM 1216 C CA . ALA A 1 158 ? -3.726 -6.845 6.113 1.00 98.69 158 ALA A CA 1
ATOM 1217 C C . ALA A 1 158 ? -2.359 -7.246 5.541 1.00 98.69 158 ALA A C 1
ATOM 1219 O O . ALA A 1 158 ? -1.777 -8.264 5.920 1.00 98.69 158 ALA A O 1
ATOM 1220 N N . LEU A 1 159 ? -1.851 -6.456 4.599 1.00 98.75 159 LEU A N 1
ATOM 1221 C CA . LEU A 1 159 ? -0.549 -6.638 3.971 1.00 98.75 159 LEU A CA 1
ATOM 1222 C C . LEU A 1 159 ? 0.369 -5.491 4.377 1.00 98.75 159 LEU A C 1
ATOM 1224 O O . LEU A 1 159 ? 0.065 -4.323 4.141 1.00 98.75 159 LEU A O 1
ATOM 1228 N N . GLY A 1 160 ? 1.532 -5.831 4.922 1.00 98.31 160 GLY A N 1
ATOM 1229 C CA . GLY A 1 160 ? 2.490 -4.838 5.374 1.00 98.31 160 GLY A CA 1
ATOM 1230 C C . GLY A 1 160 ? 3.942 -5.223 5.127 1.00 98.31 160 GLY A C 1
ATOM 1231 O O . GLY A 1 160 ? 4.308 -6.396 5.173 1.00 98.31 160 GLY A O 1
ATOM 1232 N N . ILE A 1 161 ? 4.783 -4.214 4.883 1.00 97.75 161 ILE A N 1
ATOM 1233 C CA . ILE A 1 161 ? 6.245 -4.356 4.828 1.00 97.75 161 ILE A CA 1
ATOM 1234 C C . ILE A 1 161 ? 6.907 -3.507 5.914 1.00 97.75 161 ILE A C 1
ATOM 1236 O O . ILE A 1 161 ? 6.525 -2.352 6.111 1.00 97.75 161 ILE A O 1
ATOM 1240 N N . SER A 1 162 ? 7.929 -4.047 6.586 1.00 96.06 162 SER A N 1
ATOM 1241 C CA . SER A 1 162 ? 8.656 -3.348 7.656 1.00 96.06 162 SER A CA 1
ATOM 1242 C C . SER A 1 162 ? 7.679 -2.861 8.742 1.00 96.06 162 SER A C 1
ATOM 1244 O O . SER A 1 162 ? 6.901 -3.679 9.234 1.00 96.06 162 SER A O 1
ATOM 1246 N N . LYS A 1 163 ? 7.650 -1.567 9.091 1.00 96.81 163 LYS A N 1
ATOM 1247 C CA . LYS A 1 163 ? 6.691 -1.014 10.068 1.00 96.81 163 LYS A CA 1
ATOM 1248 C C . LYS A 1 163 ? 5.226 -1.299 9.706 1.00 96.81 163 LYS A C 1
ATOM 1250 O O . LYS A 1 163 ? 4.445 -1.635 10.585 1.00 96.81 163 LYS A O 1
ATOM 1255 N N . GLY A 1 164 ? 4.858 -1.286 8.424 1.00 97.75 164 GLY A N 1
ATOM 1256 C CA . GLY A 1 164 ? 3.503 -1.645 7.997 1.00 97.75 164 GLY A CA 1
ATOM 1257 C C . GLY A 1 164 ? 3.130 -3.095 8.318 1.00 97.75 164 GLY A C 1
ATOM 1258 O O . GLY A 1 164 ? 1.975 -3.384 8.605 1.00 97.75 164 GLY A O 1
ATOM 1259 N N . GLY A 1 165 ? 4.092 -4.025 8.292 1.00 97.75 165 GLY A N 1
ATOM 1260 C CA . GLY A 1 165 ? 3.831 -5.426 8.650 1.00 97.75 165 GLY A CA 1
ATOM 1261 C C . GLY A 1 165 ? 3.852 -5.685 10.156 1.00 97.75 165 GLY A C 1
ATOM 1262 O O . GLY A 1 165 ? 3.192 -6.616 10.605 1.00 97.75 165 GLY A O 1
ATOM 1263 N N . GLU A 1 166 ? 4.534 -4.844 10.938 1.00 97.38 166 GLU A N 1
ATOM 1264 C CA . GLU A 1 166 ? 4.384 -4.793 12.400 1.00 97.38 166 GLU A CA 1
ATOM 1265 C C . GLU A 1 166 ? 2.960 -4.358 12.769 1.00 97.38 166 GLU A C 1
ATOM 1267 O O . GLU A 1 166 ? 2.281 -5.043 13.530 1.00 97.38 166 GLU A O 1
ATOM 1272 N N . ILE A 1 167 ? 2.476 -3.276 12.147 1.00 97.69 167 ILE A N 1
ATOM 1273 C CA . ILE A 1 167 ? 1.101 -2.792 12.313 1.00 97.69 167 ILE A CA 1
ATOM 1274 C C . ILE A 1 167 ? 0.102 -3.877 11.899 1.00 97.69 167 ILE A C 1
ATOM 1276 O O . ILE A 1 167 ? -0.814 -4.174 12.656 1.00 97.69 167 ILE A O 1
ATOM 1280 N N . ALA A 1 168 ? 0.304 -4.537 10.751 1.00 98.25 168 ALA A N 1
ATOM 1281 C CA . ALA A 1 168 ? -0.575 -5.621 10.307 1.00 98.25 168 ALA A CA 1
ATOM 1282 C C . ALA A 1 168 ? -0.658 -6.772 11.330 1.00 98.25 168 ALA A C 1
ATOM 1284 O O . ALA A 1 168 ? -1.738 -7.313 11.558 1.00 98.25 168 ALA A O 1
ATOM 1285 N N . LEU A 1 169 ? 0.459 -7.133 11.973 1.00 97.88 169 LEU A N 1
ATOM 1286 C CA . LEU A 1 169 ? 0.467 -8.135 13.044 1.00 97.88 169 LEU A CA 1
ATOM 1287 C C . LEU A 1 169 ? -0.279 -7.642 14.292 1.00 97.88 169 LEU A C 1
ATOM 1289 O O . LEU A 1 169 ? -1.068 -8.403 14.848 1.00 97.88 169 LEU A O 1
ATOM 1293 N N . ALA A 1 170 ? -0.093 -6.383 14.702 1.00 97.12 170 ALA A N 1
ATOM 1294 C CA . ALA A 1 170 ? -0.849 -5.795 15.812 1.00 97.12 170 ALA A CA 1
ATOM 1295 C C . ALA A 1 170 ? -2.361 -5.786 15.521 1.00 97.12 170 ALA A C 1
ATOM 1297 O O . ALA A 1 170 ? -3.161 -6.184 16.366 1.00 97.12 170 ALA A O 1
ATOM 1298 N N . MET A 1 171 ? -2.753 -5.431 14.295 1.00 98.00 171 MET A N 1
ATOM 1299 C CA . MET A 1 171 ? -4.142 -5.501 13.846 1.00 98.00 171 MET A CA 1
ATOM 1300 C C . MET A 1 171 ? -4.707 -6.923 13.960 1.00 98.00 171 MET A C 1
ATOM 1302 O O . MET A 1 171 ? -5.820 -7.087 14.439 1.00 98.00 171 MET A O 1
ATOM 1306 N N . ALA A 1 172 ? -3.943 -7.956 13.590 1.00 97.31 172 ALA A N 1
ATOM 1307 C CA . ALA A 1 172 ? -4.386 -9.352 13.698 1.00 97.31 172 ALA A CA 1
ATOM 1308 C C . ALA A 1 172 ? -4.687 -9.793 15.137 1.00 97.31 172 ALA A C 1
ATOM 1310 O O . ALA A 1 172 ? -5.536 -10.652 15.357 1.00 97.31 172 ALA A O 1
ATOM 1311 N N . VAL A 1 173 ? -3.949 -9.245 16.104 1.00 96.50 173 VAL A N 1
ATOM 1312 C CA . VAL A 1 173 ? -4.097 -9.584 17.526 1.00 96.50 173 VAL A CA 1
ATOM 1313 C C . VAL A 1 173 ? -5.295 -8.867 18.145 1.00 96.50 173 VAL A C 1
ATOM 1315 O O . VAL A 1 173 ? -5.938 -9.414 19.038 1.00 96.50 173 VAL A O 1
ATOM 1318 N N . HIS A 1 174 ? -5.584 -7.647 17.692 1.00 96.81 174 HIS A N 1
ATOM 1319 C CA . HIS A 1 174 ? -6.491 -6.734 18.388 1.00 96.81 174 HIS A CA 1
ATOM 1320 C C . HIS A 1 174 ? -7.796 -6.420 17.646 1.00 96.81 174 HIS A C 1
ATOM 1322 O O . HIS A 1 174 ? -8.711 -5.879 18.273 1.00 96.81 174 HIS A O 1
ATOM 1328 N N . LEU A 1 175 ? -7.888 -6.728 16.346 1.00 97.31 175 LEU A N 1
ATOM 1329 C CA . LEU A 1 175 ? -9.042 -6.428 15.496 1.00 97.31 175 LEU A CA 1
ATOM 1330 C C . LEU A 1 175 ? -9.664 -7.716 14.933 1.00 97.31 175 LEU A C 1
ATOM 1332 O O . LEU A 1 175 ? -9.106 -8.356 14.041 1.00 97.31 175 LEU A O 1
ATOM 1336 N N . ASP A 1 176 ? -10.887 -8.037 15.361 1.00 96.38 176 ASP A N 1
ATOM 1337 C CA . ASP A 1 176 ? -11.608 -9.261 14.957 1.00 96.38 176 ASP A CA 1
ATOM 1338 C C . ASP A 1 176 ? -11.912 -9.346 13.448 1.00 96.38 176 ASP A C 1
ATOM 1340 O O . ASP A 1 176 ? -12.234 -10.408 12.915 1.00 96.38 176 ASP A O 1
ATOM 1344 N N . LYS A 1 177 ? -11.842 -8.212 12.740 1.00 97.94 177 LYS A N 1
ATOM 1345 C CA . LYS A 1 177 ? -12.181 -8.085 11.312 1.00 97.94 177 LYS A CA 1
ATOM 1346 C C . LYS A 1 177 ? -10.989 -8.326 10.377 1.00 97.94 177 LYS A C 1
ATOM 1348 O O . LYS A 1 177 ? -11.131 -8.194 9.158 1.00 97.94 177 LYS A O 1
ATOM 1353 N N . VAL A 1 178 ? -9.827 -8.699 10.915 1.00 98.38 178 VAL A N 1
ATOM 1354 C CA . VAL A 1 178 ? -8.652 -9.095 10.127 1.00 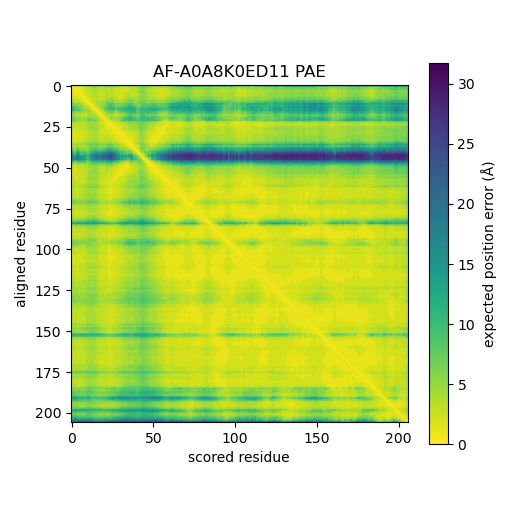98.38 178 VAL A CA 1
ATOM 1355 C C . VAL A 1 178 ? -8.696 -10.600 9.874 1.00 98.38 178 VAL A C 1
ATOM 1357 O O . VAL A 1 178 ? -8.487 -11.409 10.771 1.00 98.38 178 VAL A O 1
ATOM 1360 N N . ALA A 1 179 ? -8.965 -10.986 8.628 1.00 98.06 179 ALA A N 1
ATOM 1361 C CA . ALA A 1 179 ? -9.117 -12.388 8.236 1.00 98.06 179 ALA A CA 1
ATOM 1362 C C . ALA A 1 179 ? -7.780 -13.079 7.917 1.00 98.06 179 ALA A C 1
ATOM 1364 O O . ALA A 1 179 ? -7.667 -14.297 8.041 1.00 98.06 179 ALA A O 1
ATOM 1365 N N . ALA A 1 180 ? -6.780 -12.321 7.460 1.00 98.25 180 ALA A N 1
ATOM 1366 C CA . ALA A 1 180 ? -5.459 -12.838 7.115 1.00 98.25 180 ALA A CA 1
ATOM 1367 C C . ALA A 1 180 ? -4.403 -11.730 7.168 1.00 98.25 180 ALA A C 1
ATOM 1369 O O . ALA A 1 180 ? -4.700 -10.575 6.861 1.00 98.25 180 ALA A O 1
ATOM 1370 N N . VAL A 1 181 ? -3.157 -12.095 7.485 1.00 98.44 181 VAL A N 1
ATOM 1371 C CA . VAL A 1 181 ? -2.022 -11.164 7.506 1.00 98.44 181 VAL A CA 1
ATOM 1372 C C . VAL A 1 181 ? -0.865 -11.661 6.660 1.00 98.44 181 VAL A C 1
ATOM 1374 O O . VAL A 1 181 ? -0.482 -12.828 6.727 1.00 98.44 181 VAL A O 1
ATOM 1377 N N . ILE A 1 182 ? -0.283 -10.742 5.890 1.00 98.50 182 ILE A N 1
ATOM 1378 C CA . ILE A 1 182 ? 0.985 -10.926 5.189 1.00 98.50 182 ILE A CA 1
ATOM 1379 C C . ILE A 1 182 ? 1.961 -9.879 5.730 1.00 98.50 182 ILE A C 1
ATOM 1381 O O . ILE A 1 182 ? 1.787 -8.681 5.511 1.00 98.50 182 ILE A O 1
ATOM 1385 N N . SER A 1 183 ? 2.993 -10.342 6.432 1.00 97.94 183 SER A N 1
ATOM 1386 C CA . SER A 1 183 ? 4.017 -9.500 7.052 1.00 97.94 183 SER A CA 1
ATOM 1387 C C . SER A 1 183 ? 5.368 -9.742 6.375 1.00 97.94 183 SER A C 1
ATOM 1389 O O . SER A 1 183 ? 5.848 -10.876 6.327 1.00 97.94 183 SER A O 1
ATOM 1391 N N . ILE A 1 184 ? 5.959 -8.697 5.789 1.00 98.12 184 ILE A N 1
ATOM 1392 C CA . ILE A 1 184 ? 7.175 -8.786 4.968 1.00 98.12 184 ILE A CA 1
ATOM 1393 C C . ILE A 1 184 ? 8.309 -8.020 5.649 1.00 98.12 184 ILE A C 1
ATOM 1395 O O . ILE A 1 184 ? 8.266 -6.794 5.744 1.00 98.12 184 ILE A O 1
ATOM 1399 N N . SER A 1 185 ? 9.367 -8.726 6.055 1.00 96.31 185 SER A N 1
ATOM 1400 C CA . SER A 1 185 ? 10.569 -8.122 6.659 1.00 96.31 185 SER A CA 1
ATOM 1401 C C . SER A 1 185 ? 10.247 -7.191 7.837 1.00 96.31 185 SER A C 1
ATOM 1403 O O . SER A 1 185 ? 10.782 -6.085 7.937 1.00 96.31 185 SER A O 1
ATOM 1405 N N . SER A 1 186 ? 9.330 -7.627 8.696 1.00 94.12 186 SER A N 1
ATOM 1406 C CA . SER A 1 186 ? 8.798 -6.850 9.814 1.00 94.12 186 SER A CA 1
ATOM 1407 C C . SER A 1 186 ? 9.254 -7.410 11.155 1.00 94.12 186 SER A C 1
ATOM 1409 O O . SER A 1 186 ? 9.414 -8.627 11.278 1.00 94.12 186 SER A O 1
ATOM 1411 N N . PRO A 1 187 ? 9.432 -6.556 12.176 1.00 91.38 187 PRO A N 1
ATOM 1412 C CA . PRO A 1 187 ? 9.569 -7.038 13.540 1.00 91.38 187 PRO A CA 1
ATOM 1413 C C . PRO A 1 187 ? 8.256 -7.689 13.996 1.00 91.38 187 PRO A C 1
ATOM 1415 O O . PRO A 1 187 ? 7.164 -7.261 13.624 1.00 91.38 187 PRO A O 1
ATOM 1418 N N . THR A 1 188 ? 8.362 -8.727 14.823 1.00 92.06 188 THR A N 1
ATOM 1419 C CA . THR A 1 188 ? 7.214 -9.389 15.470 1.00 92.06 188 THR A CA 1
ATOM 1420 C C . THR A 1 188 ? 6.850 -8.743 16.810 1.00 92.06 188 THR A C 1
ATOM 1422 O O . THR A 1 188 ? 6.099 -9.317 17.593 1.00 92.06 188 THR A O 1
ATOM 1425 N N . VAL A 1 189 ? 7.438 -7.586 17.105 1.00 92.75 189 VAL A N 1
ATOM 1426 C CA . VAL A 1 189 ? 7.265 -6.807 18.331 1.00 92.75 189 VAL A CA 1
ATOM 1427 C C . VAL A 1 189 ? 6.982 -5.363 17.954 1.00 92.75 189 VAL A C 1
ATOM 1429 O O . VAL A 1 189 ? 7.408 -4.918 16.888 1.00 92.75 189 VAL A O 1
ATOM 1432 N N . ILE A 1 190 ? 6.315 -4.628 18.840 1.00 93.00 190 ILE A N 1
ATOM 1433 C CA . ILE A 1 190 ? 6.114 -3.194 18.651 1.00 93.00 190 ILE A CA 1
ATOM 1434 C C . ILE A 1 190 ? 7.462 -2.497 18.819 1.00 93.00 190 ILE A C 1
ATOM 1436 O O . ILE A 1 190 ? 8.093 -2.604 19.871 1.00 93.00 190 ILE A O 1
ATOM 1440 N N . ALA A 1 191 ? 7.923 -1.824 17.771 1.00 88.94 191 ALA A N 1
ATOM 1441 C CA . ALA A 1 191 ? 9.219 -1.160 17.742 1.00 88.94 191 ALA A CA 1
ATOM 1442 C C . ALA A 1 191 ? 9.068 0.367 17.744 1.00 88.94 191 ALA A C 1
ATOM 1444 O O . ALA A 1 191 ? 8.047 0.915 17.317 1.00 88.94 191 ALA A O 1
ATOM 1445 N N . THR A 1 192 ? 10.135 1.053 18.166 1.00 84.12 192 THR A N 1
ATOM 1446 C CA . THR A 1 192 ? 10.280 2.522 18.199 1.00 84.12 192 THR A CA 1
ATOM 1447 C C . THR A 1 192 ? 9.511 3.212 19.323 1.00 84.12 192 THR A C 1
ATOM 1449 O O . THR A 1 192 ? 10.132 3.899 20.129 1.00 84.12 192 THR A O 1
ATOM 1452 N N . ALA A 1 193 ? 8.193 3.034 19.394 1.00 89.50 193 ALA A N 1
ATOM 1453 C CA . ALA A 1 193 ? 7.343 3.663 20.401 1.00 89.50 193 ALA A CA 1
ATOM 1454 C C . ALA A 1 193 ? 6.146 2.764 20.740 1.00 89.50 193 ALA A C 1
ATOM 1456 O O . ALA A 1 193 ? 5.737 1.967 19.890 1.00 89.50 193 ALA A O 1
ATOM 1457 N N . PRO A 1 194 ? 5.602 2.854 21.969 1.00 93.50 194 PRO A N 1
ATOM 1458 C CA . PRO A 1 194 ? 4.363 2.173 22.320 1.00 93.50 194 PRO A CA 1
ATOM 1459 C C . PRO A 1 194 ? 3.232 2.545 21.355 1.00 93.50 194 PRO A C 1
ATOM 1461 O O . PRO A 1 194 ? 3.175 3.684 20.901 1.00 93.50 194 PRO A O 1
ATOM 1464 N N . LEU A 1 195 ? 2.341 1.598 21.064 1.00 95.75 195 LEU A N 1
ATOM 1465 C CA . LEU A 1 195 ? 1.213 1.792 20.151 1.00 95.75 195 LEU A CA 1
ATOM 1466 C C . LEU A 1 195 ? -0.082 1.932 20.967 1.00 95.75 195 LEU A C 1
ATOM 1468 O O . LEU A 1 195 ? -0.503 0.952 21.590 1.00 95.75 195 LEU A O 1
ATOM 1472 N N . PRO A 1 196 ? -0.711 3.115 21.016 1.00 97.12 196 PRO A N 1
ATOM 1473 C CA . PRO A 1 196 ? -1.989 3.283 21.696 1.00 97.12 196 PRO A CA 1
ATOM 1474 C C . PRO A 1 196 ? -3.102 2.496 20.999 1.00 97.12 196 PRO A C 1
ATOM 1476 O O . PRO A 1 196 ? -3.128 2.374 19.772 1.00 97.12 196 PRO A O 1
ATOM 1479 N N . TYR A 1 197 ? -4.021 1.948 21.791 1.00 96.81 197 TYR A N 1
ATOM 1480 C CA . TYR A 1 197 ? -5.250 1.331 21.300 1.00 96.81 197 TYR A CA 1
ATOM 1481 C C . TYR A 1 197 ? -6.348 1.445 22.355 1.00 96.81 197 TYR A C 1
ATOM 1483 O O . TYR A 1 197 ? -6.257 0.805 23.415 1.00 96.81 197 TYR A O 1
ATOM 1491 N N . LYS A 1 198 ? -7.396 2.225 22.064 1.00 94.56 198 LYS A N 1
ATOM 1492 C CA . LYS A 1 198 ? -8.495 2.499 23.008 1.00 94.56 198 LYS A CA 1
ATOM 1493 C C . LYS A 1 198 ? -7.930 2.997 24.351 1.00 94.56 198 LYS A C 1
ATOM 1495 O O . LYS A 1 198 ? -7.060 3.862 24.379 1.00 94.56 198 LYS A O 1
ATOM 1500 N N . ASP A 1 199 ? -8.364 2.417 25.468 1.00 92.31 199 ASP A N 1
ATOM 1501 C CA . ASP A 1 199 ? -7.887 2.765 26.816 1.00 92.31 199 ASP A CA 1
ATOM 1502 C C . ASP A 1 199 ? -6.569 2.061 27.206 1.00 92.31 199 ASP A C 1
ATOM 1504 O O . ASP A 1 199 ? -6.185 2.046 28.379 1.00 92.31 199 ASP A O 1
ATOM 1508 N N . SER A 1 200 ? -5.882 1.426 26.250 1.00 92.25 200 SER A N 1
ATOM 1509 C CA . SER A 1 200 ? -4.670 0.639 26.490 1.00 92.25 200 SER A CA 1
ATOM 1510 C C . SER A 1 200 ? -3.464 1.174 25.721 1.00 92.25 200 SER A C 1
ATOM 1512 O O . SER A 1 200 ? -3.586 1.789 24.664 1.00 92.25 200 SER A O 1
ATOM 1514 N N . LEU A 1 201 ? -2.273 0.915 26.261 1.00 94.12 201 LEU A N 1
ATOM 1515 C CA . LEU A 1 201 ? -1.004 1.241 25.624 1.00 94.12 201 LEU A CA 1
ATOM 1516 C C . LEU A 1 201 ? -0.236 -0.052 25.371 1.00 94.12 201 LEU A C 1
ATOM 1518 O O . LEU A 1 201 ? 0.202 -0.712 26.318 1.00 94.12 201 LEU A O 1
ATOM 1522 N N . LEU A 1 202 ? -0.075 -0.420 24.102 1.00 93.44 202 LEU A N 1
ATOM 1523 C CA . LEU A 1 202 ? 0.661 -1.619 23.729 1.00 93.44 202 LEU A CA 1
ATOM 1524 C C . LEU A 1 202 ? 2.167 -1.328 23.842 1.00 93.44 202 LEU A C 1
ATOM 1526 O O . LEU A 1 202 ? 2.665 -0.413 23.180 1.00 93.44 202 LEU A O 1
ATOM 1530 N N . PRO A 1 203 ? 2.909 -2.053 24.696 1.00 92.12 203 PRO A N 1
ATOM 1531 C CA . PRO A 1 203 ? 4.282 -1.697 25.022 1.00 92.12 203 PRO A CA 1
ATOM 1532 C C . PRO A 1 203 ? 5.228 -1.963 23.848 1.00 92.12 203 PRO A C 1
ATOM 1534 O O . PRO A 1 203 ? 5.145 -3.002 23.193 1.00 92.12 203 PRO A O 1
ATOM 1537 N N . ALA A 1 204 ? 6.174 -1.048 23.631 1.00 90.69 204 ALA A N 1
ATOM 1538 C CA . ALA A 1 204 ? 7.298 -1.289 22.735 1.00 90.69 204 ALA A CA 1
ATOM 1539 C C . ALA A 1 204 ? 8.316 -2.250 23.369 1.00 90.69 204 ALA A C 1
ATOM 1541 O O . ALA A 1 204 ? 8.489 -2.271 24.591 1.00 90.69 204 ALA A O 1
ATOM 1542 N N . ALA A 1 205 ? 9.004 -3.029 22.534 1.00 86.56 205 ALA A N 1
ATOM 1543 C CA . ALA A 1 205 ? 10.131 -3.844 22.969 1.00 86.56 205 ALA A CA 1
ATOM 1544 C C . ALA A 1 205 ? 11.273 -2.958 23.499 1.00 86.56 205 ALA A C 1
ATOM 1546 O O . ALA A 1 205 ? 11.549 -1.898 22.934 1.00 86.56 205 ALA A O 1
ATOM 1547 N N . GLN A 1 206 ? 11.900 -3.409 24.591 1.00 64.62 206 GLN A N 1
ATOM 1548 C CA . GLN A 1 206 ? 13.077 -2.780 25.200 1.00 64.62 206 GLN A CA 1
ATOM 1549 C C . GLN A 1 206 ? 14.364 -3.125 24.454 1.00 64.62 206 GLN A C 1
ATOM 1551 O O . GLN A 1 206 ? 14.467 -4.273 23.962 1.00 64.62 206 GLN A O 1
#

Solvent-accessible surface area (backbone atoms only — not comparable to full-atom values): 11849 Å² total; per-residue (Å²): 111,66,84,65,79,67,62,70,83,61,91,89,59,68,87,87,73,69,97,78,76,99,47,52,92,51,56,50,78,43,77,51,73,40,60,77,81,90,75,78,75,91,78,51,99,75,67,75,62,80,42,75,49,77,43,78,48,68,40,45,44,90,69,46,44,82,42,81,40,81,55,93,89,47,40,36,35,38,18,35,37,63,75,90,62,63,18,54,26,30,43,33,28,58,40,92,83,46,31,77,69,51,58,64,20,31,43,40,8,56,70,54,24,27,13,30,14,47,34,75,17,46,42,93,91,45,41,76,47,84,66,68,44,48,51,55,59,56,51,51,48,51,53,54,51,56,66,36,85,52,29,34,69,91,37,27,34,28,37,12,31,28,57,19,10,27,49,28,52,52,41,56,77,74,36,94,49,47,70,45,71,48,65,39,86,38,58,97,52,46,63,100,40,51,41,38,41,87,101,42,73,45,71,40,68,131

Secondary structure (DSSP, 8-state):
-HHHHT--PPTTPPTT-----S-TTSPEEEEEEE-SSS--TTS-TT---SEEEEEEE-SS-TTPEEEEEEETTEEEEEEE-SSS--EEEEEEE--TT-S---HHHHHHHTTT-EEEEEE-SSSTTS-SSTTS--HHHHHHHHHHHHHSTTEEEEEEEEEEETHHHHHHHHHHHH-TTEEEEEEES--SS--SS-EEETTEEEPPP-

Foldseek 3Di:
DCVPVVDDDQPPDDPPDDDADPDLVFFDKDKDFAAPDDDDPNPDPDGDTPDIDIDTHHLADPQWDWAFDDDDPWGWIWIAAHDDAQFAEEEEEEAQPFEWGCSVNRNVNVVGYGYTRTTAECYDPHHPGPQPGALVNVLVVFVVRCPDPNHDDDAHEYEYEAVSQCSNLVCVVPPPRHPYYHYHPYDVFAADHWHHYDVDTHGGDD

Radius of gyration: 20.43 Å; Cα contacts (8 Å, |Δi|>4): 415; chains: 1; bounding box: 51×29×62 Å